Protein AF-A0A1G7VC72-F1 (afdb_monomer)

Organism: NCBI:txid120956

Solvent-accessible surface area (backbone atoms only — not comparable to full-atom values): 13014 Å² total; per-residue (Å²): 134,93,66,52,42,32,63,43,51,43,62,76,98,52,76,44,77,52,75,48,76,50,74,92,65,65,64,66,63,53,49,56,53,49,50,54,53,48,51,53,36,43,79,67,69,74,46,96,77,87,85,90,74,88,84,82,76,66,37,90,69,57,35,75,93,38,38,72,58,50,52,52,43,41,23,37,47,40,53,31,41,53,55,53,54,70,41,64,86,74,46,57,71,69,54,52,51,36,52,51,38,51,50,49,46,64,37,42,51,84,50,47,87,78,43,64,64,60,77,64,33,64,59,83,72,70,90,70,89,70,68,71,68,57,56,58,62,48,37,69,69,45,43,65,65,56,67,69,36,62,64,50,49,49,29,44,51,53,38,21,53,51,51,52,54,52,54,58,60,44,61,80,77,47,55,71,70,57,53,44,54,38,52,41,48,52,52,49,55,52,40,26,57,70,67,54,40,73,65,59,44,52,52,54,35,44,54,39,41,53,50,56,55,50,52,57,48,53,62,56,56,75,75,107

Structure (mmCIF, N/CA/C/O backbone):
data_AF-A0A1G7VC72-F1
#
_entry.id   AF-A0A1G7VC72-F1
#
loop_
_atom_site.group_PDB
_atom_site.id
_atom_site.type_symbol
_atom_site.label_atom_id
_atom_site.label_alt_id
_atom_site.label_comp_id
_atom_site.label_asym_id
_atom_site.label_entity_id
_atom_site.label_seq_id
_atom_site.pdbx_PDB_ins_code
_atom_site.Cartn_x
_atom_site.Cartn_y
_atom_site.Cartn_z
_atom_site.occupancy
_atom_site.B_iso_or_equiv
_atom_site.auth_seq_id
_atom_site.auth_comp_id
_atom_site.auth_asym_id
_atom_site.auth_atom_id
_atom_site.pdbx_PDB_model_num
ATOM 1 N N . MET A 1 1 ? -3.947 -19.562 11.851 1.00 34.19 1 MET A N 1
ATOM 2 C CA . MET A 1 1 ? -5.227 -19.072 11.288 1.00 34.19 1 MET A CA 1
ATOM 3 C C . MET A 1 1 ? -4.907 -18.315 10.002 1.00 34.19 1 MET A C 1
ATOM 5 O O . MET A 1 1 ? -4.231 -17.305 10.090 1.00 34.19 1 MET A O 1
ATOM 9 N N . ASN A 1 2 ? -5.321 -18.798 8.824 1.00 50.69 2 ASN A N 1
ATOM 10 C CA . ASN A 1 2 ? -5.061 -18.116 7.540 1.00 50.69 2 ASN A CA 1
ATOM 11 C C . ASN A 1 2 ? -6.222 -17.176 7.188 1.00 50.69 2 ASN A C 1
ATOM 13 O O . ASN A 1 2 ? -6.966 -17.435 6.239 1.00 50.69 2 ASN A O 1
ATOM 17 N N . SER A 1 3 ? -6.424 -16.138 7.997 1.00 65.62 3 SER A N 1
ATOM 18 C CA . SER A 1 3 ? -7.392 -15.084 7.689 1.00 65.62 3 SER A CA 1
ATOM 19 C C . SER A 1 3 ? -6.726 -14.069 6.759 1.00 65.62 3 SER A C 1
ATOM 21 O O . SER A 1 3 ? -5.738 -13.443 7.136 1.00 65.62 3 SER A O 1
ATOM 23 N N . GLU A 1 4 ? -7.241 -13.925 5.537 1.00 88.69 4 GLU A N 1
ATOM 24 C CA . GLU A 1 4 ? -6.783 -12.891 4.601 1.00 88.69 4 GLU A CA 1
ATOM 25 C C . GLU A 1 4 ? -7.541 -11.598 4.919 1.00 88.69 4 GLU A C 1
ATOM 27 O O . GLU A 1 4 ? -8.767 -11.593 5.036 1.00 88.69 4 GLU A O 1
ATOM 32 N N . TRP A 1 5 ? -6.818 -10.498 5.076 1.00 94.62 5 TRP A N 1
ATOM 33 C CA . TRP A 1 5 ? -7.405 -9.188 5.329 1.00 94.62 5 TRP A CA 1
ATOM 34 C C . TRP A 1 5 ? -6.618 -8.097 4.630 1.00 94.62 5 TRP A C 1
ATOM 36 O O . TRP A 1 5 ? -5.419 -8.238 4.417 1.00 94.62 5 TRP A O 1
ATOM 46 N N . PHE A 1 6 ? -7.259 -6.988 4.310 1.00 97.38 6 PHE A N 1
ATOM 47 C CA . PHE A 1 6 ? -6.540 -5.798 3.886 1.00 97.38 6 PHE A CA 1
ATOM 48 C C . PHE A 1 6 ? -7.353 -4.554 4.194 1.00 97.38 6 PHE A C 1
ATOM 50 O O . PHE A 1 6 ? -8.565 -4.631 4.406 1.00 97.38 6 PHE A O 1
ATOM 57 N N . TYR A 1 7 ? -6.686 -3.406 4.208 1.00 97.50 7 TYR A N 1
ATOM 58 C CA . TYR A 1 7 ? -7.344 -2.128 4.433 1.00 97.50 7 TYR A CA 1
ATOM 59 C C . TYR A 1 7 ? -7.077 -1.137 3.308 1.00 97.50 7 TYR A C 1
ATOM 61 O O . TYR A 1 7 ? -6.149 -1.295 2.508 1.00 97.50 7 TYR A O 1
ATOM 69 N N . ILE A 1 8 ? -7.943 -0.132 3.255 1.00 95.94 8 ILE A N 1
ATOM 70 C CA . ILE A 1 8 ? -7.846 1.050 2.404 1.00 95.94 8 ILE A CA 1
ATOM 71 C C . ILE A 1 8 ? -8.217 2.249 3.272 1.00 95.94 8 ILE A C 1
ATOM 73 O O . ILE A 1 8 ? -9.149 2.164 4.079 1.00 95.94 8 ILE A O 1
ATOM 77 N N . ARG A 1 9 ? -7.497 3.355 3.104 1.00 95.38 9 ARG A N 1
ATOM 78 C CA . ARG A 1 9 ? -7.802 4.634 3.744 1.00 95.38 9 ARG A CA 1
ATOM 79 C C . ARG A 1 9 ? -8.620 5.505 2.786 1.00 95.38 9 ARG A C 1
ATOM 81 O O . ARG A 1 9 ? -8.365 5.512 1.582 1.00 95.38 9 ARG A O 1
ATOM 88 N N . TYR A 1 10 ? -9.588 6.242 3.315 1.00 92.69 10 TYR A N 1
ATOM 89 C CA . TYR A 1 10 ? -10.385 7.222 2.577 1.00 92.69 10 TYR A CA 1
ATOM 90 C C . TYR A 1 10 ? -10.452 8.528 3.366 1.00 92.69 10 TYR A C 1
ATOM 92 O O . TYR A 1 10 ? -10.490 8.487 4.592 1.00 92.69 10 TYR A O 1
ATOM 100 N N . TYR A 1 11 ? -10.514 9.664 2.666 1.00 86.50 11 TYR A N 1
ATOM 101 C CA . TYR A 1 11 ? -10.728 10.989 3.269 1.00 86.50 11 TYR A CA 1
ATOM 102 C C . TYR A 1 11 ? -12.148 11.533 3.070 1.00 86.50 11 TYR A C 1
ATOM 104 O O . TYR A 1 11 ? -12.634 12.277 3.914 1.00 86.50 11 TYR A O 1
ATOM 112 N N . ASP A 1 12 ? -12.817 11.151 1.983 1.00 83.12 12 ASP A N 1
ATOM 113 C CA . ASP A 1 12 ? -14.138 11.656 1.596 1.00 83.12 12 ASP A CA 1
ATOM 114 C C . ASP A 1 12 ? -15.208 10.556 1.755 1.00 83.12 12 ASP A C 1
ATOM 116 O O . ASP A 1 12 ? -14.923 9.390 1.443 1.00 83.12 12 ASP A O 1
ATOM 120 N N . PRO A 1 13 ? -16.424 10.861 2.258 1.00 83.56 13 PRO A N 1
ATOM 121 C CA . PRO A 1 13 ? -16.910 12.154 2.779 1.00 83.56 13 PRO A CA 1
ATOM 122 C C . PRO A 1 13 ? -16.377 12.530 4.173 1.00 83.56 13 PRO A C 1
ATOM 124 O O . PRO A 1 13 ? -16.482 13.677 4.597 1.00 83.56 13 PRO A O 1
ATOM 127 N N . LYS A 1 14 ? -15.819 11.561 4.900 1.00 90.25 14 LYS A N 1
ATOM 128 C CA . LYS A 1 14 ? -15.079 11.749 6.153 1.00 90.25 14 LYS A CA 1
ATOM 129 C C . LYS A 1 14 ? -13.897 10.779 6.182 1.00 90.25 14 LYS A C 1
ATOM 131 O O . LYS A 1 14 ? -14.002 9.718 5.551 1.00 90.25 14 LYS A O 1
ATOM 136 N N . PRO A 1 15 ? -12.816 11.079 6.925 1.00 92.94 15 PRO A N 1
ATOM 137 C CA . PRO A 1 15 ? -11.716 10.144 7.114 1.00 92.94 15 PRO A CA 1
ATOM 138 C C . PRO A 1 15 ? -12.215 8.806 7.667 1.00 92.94 15 PRO A C 1
ATOM 140 O O . PRO A 1 15 ? -12.853 8.769 8.715 1.00 92.94 15 PRO A O 1
ATOM 143 N N . HIS A 1 16 ? -11.961 7.706 6.959 1.00 93.94 16 HIS A N 1
ATOM 144 C CA . HIS A 1 16 ? -12.357 6.372 7.408 1.00 93.94 16 HIS A CA 1
ATOM 145 C C . HIS A 1 16 ? -11.443 5.273 6.866 1.00 93.94 16 HIS A C 1
ATOM 147 O O . HIS A 1 16 ? -10.782 5.411 5.833 1.00 93.94 16 HIS A O 1
ATOM 153 N N . LEU A 1 17 ? -11.445 4.137 7.564 1.00 94.94 17 LEU A N 1
ATOM 154 C CA . LEU A 1 17 ? -10.807 2.902 7.123 1.00 94.94 17 LEU A CA 1
ATOM 155 C C . LEU A 1 17 ? -11.861 1.947 6.570 1.00 94.94 17 LEU A C 1
ATOM 157 O O . LEU A 1 17 ? -12.888 1.702 7.200 1.00 94.94 17 LEU A O 1
ATOM 161 N N . ARG A 1 18 ? -11.586 1.349 5.409 1.00 95.50 18 ARG A N 1
ATOM 162 C CA . ARG A 1 18 ? -12.320 0.170 4.933 1.00 95.50 18 ARG A CA 1
ATOM 163 C C . ARG A 1 18 ? -11.457 -1.054 5.143 1.00 95.50 18 ARG A C 1
ATOM 165 O O . ARG A 1 18 ? -10.480 -1.244 4.423 1.00 95.50 18 ARG A O 1
ATOM 172 N N . ILE A 1 19 ? -11.834 -1.879 6.111 1.00 95.19 19 ILE A N 1
ATOM 173 C CA . ILE A 1 19 ? -11.166 -3.143 6.412 1.00 95.19 19 ILE A CA 1
ATOM 174 C C . ILE A 1 19 ? -11.980 -4.265 5.775 1.00 95.19 19 ILE A C 1
ATOM 176 O O . ILE A 1 19 ? -13.183 -4.383 5.996 1.00 95.19 19 ILE A O 1
ATOM 180 N N . ARG A 1 20 ? -11.325 -5.083 4.956 1.00 94.75 20 ARG A N 1
ATOM 181 C CA . ARG A 1 20 ? -11.930 -6.237 4.289 1.00 94.75 20 ARG A CA 1
ATOM 182 C C . ARG A 1 20 ? -11.365 -7.493 4.922 1.00 94.75 20 ARG A C 1
ATOM 184 O O . ARG A 1 20 ? -10.151 -7.675 4.937 1.00 94.75 20 ARG A O 1
ATOM 191 N N . LEU A 1 21 ? -12.249 -8.336 5.443 1.00 91.31 21 LEU A N 1
ATOM 192 C CA . LEU A 1 21 ? -11.904 -9.574 6.132 1.00 91.31 21 LEU A CA 1
ATOM 193 C C . LEU A 1 21 ? -12.448 -10.757 5.338 1.00 91.31 21 LEU A C 1
ATOM 195 O O . LEU A 1 21 ? -13.648 -10.840 5.082 1.00 91.31 21 LEU A O 1
ATOM 199 N N . LYS A 1 22 ? -11.577 -11.697 4.986 1.00 89.31 22 LYS A N 1
ATOM 200 C CA . LYS A 1 22 ? -11.967 -12.987 4.426 1.00 89.31 22 LYS A CA 1
ATOM 201 C C . LYS A 1 22 ? -11.912 -14.026 5.532 1.00 89.31 22 LYS A C 1
ATOM 203 O O . LYS A 1 22 ? -10.839 -14.475 5.939 1.00 89.31 22 LYS A O 1
ATOM 208 N N . CYS A 1 23 ? -13.084 -14.394 6.030 1.00 81.38 23 CYS A N 1
ATOM 209 C CA . CYS A 1 23 ? -13.216 -15.323 7.139 1.00 81.38 23 CYS A CA 1
ATOM 210 C C . CYS A 1 23 ? -13.725 -16.688 6.663 1.00 81.38 23 CYS A C 1
ATOM 212 O O . CYS A 1 23 ? -14.601 -16.765 5.807 1.00 81.38 23 CYS A O 1
ATOM 214 N N . LYS A 1 24 ? -13.171 -17.763 7.238 1.00 78.12 24 LYS A N 1
ATOM 215 C CA . LYS A 1 24 ? -13.668 -19.143 7.073 1.00 78.12 24 LYS A CA 1
ATOM 216 C C . LYS A 1 24 ? -14.517 -19.620 8.261 1.00 78.12 24 LYS A C 1
ATOM 218 O O . LYS A 1 24 ? -15.038 -20.727 8.220 1.00 78.12 24 LYS A O 1
ATOM 223 N N . GLN A 1 25 ? -14.577 -18.836 9.339 1.00 71.75 25 GLN A N 1
ATOM 224 C CA . GLN A 1 25 ? -15.306 -19.168 10.567 1.00 71.75 25 GLN A CA 1
ATOM 225 C C . GLN A 1 25 ? -16.784 -18.782 10.440 1.00 71.75 25 GLN A C 1
ATOM 227 O O . GLN A 1 25 ? -17.167 -18.063 9.517 1.00 71.75 25 GLN A O 1
ATOM 232 N N . ASN A 1 26 ? -17.598 -19.236 11.397 1.00 80.19 26 ASN A N 1
ATOM 233 C CA . ASN A 1 26 ? -18.989 -18.814 11.520 1.00 80.19 26 ASN A CA 1
ATOM 234 C C . ASN A 1 26 ? -19.066 -17.275 11.608 1.00 80.19 26 ASN A C 1
ATOM 236 O O . ASN A 1 26 ? -18.419 -16.662 12.462 1.00 80.19 26 ASN A O 1
ATOM 240 N N . GLY A 1 27 ? -19.855 -16.668 10.716 1.00 81.94 27 GLY A N 1
ATOM 241 C CA . GLY A 1 27 ? -20.033 -15.220 10.633 1.00 81.94 27 GLY A CA 1
ATOM 242 C C . GLY A 1 27 ? -20.529 -14.600 11.938 1.00 81.94 27 GLY A C 1
ATOM 243 O O . GLY A 1 27 ? -20.126 -13.490 12.262 1.00 81.94 27 GLY A O 1
ATOM 244 N N . GLU A 1 28 ? -21.310 -15.328 12.736 1.00 86.38 28 GLU A N 1
ATOM 245 C CA . GLU A 1 28 ? -21.825 -14.844 14.021 1.00 86.38 28 GLU A CA 1
ATOM 246 C C . GLU A 1 28 ? -20.707 -14.565 15.038 1.00 86.38 28 GLU A C 1
ATOM 248 O O . GLU A 1 28 ? -20.661 -13.499 15.649 1.00 86.38 28 GLU A O 1
ATOM 253 N N . VAL A 1 29 ? -19.746 -15.486 15.174 1.00 86.88 29 VAL A N 1
ATOM 254 C CA . VAL A 1 29 ? -18.601 -15.320 16.088 1.00 86.88 29 VAL A CA 1
ATOM 255 C C . VAL A 1 29 ? -17.742 -14.131 15.663 1.00 86.88 29 VAL A C 1
ATOM 257 O O . VAL A 1 29 ? -17.303 -13.343 16.503 1.00 86.88 29 VAL A O 1
ATOM 260 N N . LEU A 1 30 ? -17.524 -13.979 14.354 1.00 85.94 30 LEU A N 1
ATOM 261 C CA . LEU A 1 30 ? -16.796 -12.840 13.804 1.00 85.94 30 LEU A CA 1
ATOM 262 C C . LEU A 1 30 ? -17.513 -11.523 14.120 1.00 85.94 30 LEU A C 1
ATOM 264 O O . LEU A 1 30 ? -16.876 -10.598 14.617 1.00 85.94 30 LEU A O 1
ATOM 268 N N . LEU A 1 31 ? -18.819 -11.447 13.855 1.00 88.75 31 LEU A N 1
ATOM 269 C CA . LEU A 1 31 ? -19.622 -10.252 14.105 1.00 88.75 31 LEU A CA 1
ATOM 270 C C . LEU A 1 31 ? -19.620 -9.878 15.586 1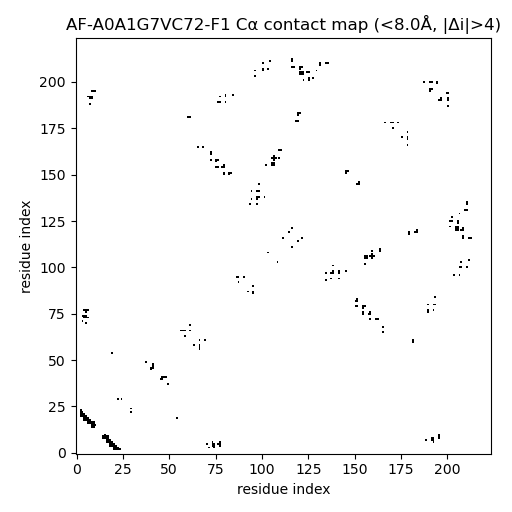.00 88.75 31 LEU A C 1
ATOM 272 O O . LEU A 1 31 ? -19.364 -8.725 15.912 1.00 88.75 31 LEU A O 1
ATOM 276 N N . ASN A 1 32 ? -19.789 -10.847 16.486 1.00 90.94 32 ASN A N 1
ATOM 277 C CA . ASN A 1 32 ? -19.736 -10.602 17.928 1.00 90.94 32 ASN A CA 1
ATOM 278 C C . ASN A 1 32 ? -18.384 -10.023 18.372 1.00 90.94 32 ASN A C 1
ATOM 280 O O . ASN A 1 32 ? -18.339 -9.100 19.184 1.00 90.94 32 ASN A O 1
ATOM 284 N N . ASN A 1 33 ? -17.273 -10.527 17.827 1.00 89.62 33 ASN A N 1
ATOM 285 C CA . ASN A 1 33 ? -15.948 -9.979 18.121 1.00 89.62 33 ASN A CA 1
ATOM 286 C C . ASN A 1 33 ? -15.758 -8.575 17.529 1.00 89.62 33 ASN A C 1
ATOM 288 O O . ASN A 1 33 ? -15.190 -7.710 18.192 1.00 89.62 33 ASN A O 1
ATOM 292 N N . LEU A 1 34 ? -16.258 -8.329 16.314 1.00 90.75 34 LEU A N 1
ATOM 293 C CA . LEU A 1 34 ? -16.215 -7.006 15.689 1.00 90.75 34 LEU A CA 1
ATOM 294 C C . LEU A 1 34 ? -17.033 -5.981 16.475 1.00 90.75 34 LEU A C 1
ATOM 296 O O . LEU A 1 34 ? -16.538 -4.881 16.690 1.00 90.75 34 LEU A O 1
ATOM 300 N N . PHE A 1 35 ? -18.221 -6.344 16.964 1.00 92.94 35 PHE A N 1
ATOM 301 C CA . PHE A 1 35 ? -19.043 -5.452 17.782 1.00 92.94 35 PHE A CA 1
ATOM 302 C C . PHE A 1 35 ? -18.378 -5.114 19.117 1.00 92.94 35 PHE A C 1
ATOM 304 O O . PHE A 1 35 ? -18.416 -3.963 19.530 1.00 92.94 35 PHE A O 1
ATOM 311 N N . LYS A 1 36 ? -17.680 -6.062 19.755 1.00 94.50 36 LYS A N 1
ATOM 312 C CA . LYS A 1 36 ? -16.890 -5.767 20.965 1.00 94.50 36 LYS A CA 1
ATOM 313 C C . LYS A 1 36 ? -15.761 -4.771 20.695 1.00 94.50 36 LYS A C 1
ATOM 315 O O . LYS A 1 36 ? -15.572 -3.838 21.470 1.00 94.50 36 LYS A O 1
ATOM 320 N N . ILE A 1 37 ? -15.024 -4.962 19.597 1.00 93.69 37 ILE A N 1
ATOM 321 C CA . ILE A 1 37 ? -13.965 -4.030 19.180 1.00 93.69 37 ILE A CA 1
ATOM 322 C C . ILE A 1 37 ? -14.572 -2.659 18.869 1.00 93.69 37 ILE A C 1
ATOM 324 O O . ILE A 1 37 ? -14.062 -1.651 19.339 1.00 93.69 37 ILE A O 1
ATOM 328 N N . GLN A 1 38 ? -15.678 -2.621 18.122 1.00 94.69 38 GLN A N 1
ATOM 329 C CA . GLN A 1 38 ? -16.397 -1.391 17.806 1.00 94.69 38 GLN A CA 1
ATOM 330 C C . GLN A 1 38 ? -16.798 -0.640 19.078 1.00 94.69 38 GLN A C 1
ATOM 332 O O . GLN A 1 38 ? -16.485 0.541 19.182 1.00 94.69 38 GLN A O 1
ATOM 337 N N . SER A 1 39 ? -17.486 -1.296 20.020 1.00 95.38 39 SER A N 1
ATOM 338 C CA . SER A 1 39 ? -17.932 -0.663 21.266 1.00 95.38 39 SER A CA 1
ATOM 339 C C . SER A 1 39 ? -16.757 -0.044 22.009 1.00 95.38 39 SER A C 1
ATOM 341 O O . SER A 1 39 ? -16.809 1.132 22.343 1.00 95.38 39 SER A O 1
ATOM 343 N N . SER A 1 40 ? -15.655 -0.787 22.145 1.00 96.62 40 SER A N 1
ATOM 344 C CA . SER A 1 40 ? -14.440 -0.272 22.773 1.00 96.62 40 SER A CA 1
ATOM 345 C C . SER A 1 40 ? -13.866 0.946 22.039 1.00 96.62 40 SER A C 1
ATOM 347 O O . SER A 1 40 ? -13.482 1.915 22.686 1.00 96.62 40 SER A O 1
ATOM 349 N N . LEU A 1 41 ? -13.820 0.947 20.703 1.00 96.56 41 LEU A N 1
ATOM 350 C CA . LEU A 1 41 ? -13.302 2.087 19.939 1.00 96.56 41 LEU A CA 1
ATOM 351 C C . LEU A 1 41 ? -14.199 3.330 20.047 1.00 96.56 41 LEU A C 1
ATOM 353 O O . LEU A 1 41 ? -13.672 4.437 20.100 1.00 96.56 41 LEU A O 1
ATOM 357 N N . ILE A 1 42 ? -15.523 3.158 20.090 1.00 95.56 42 ILE A N 1
ATOM 358 C CA . ILE A 1 42 ? -16.479 4.265 20.260 1.00 95.56 42 ILE A CA 1
ATOM 359 C C . ILE A 1 42 ? -16.403 4.826 21.684 1.00 95.56 42 ILE A C 1
ATOM 361 O O . ILE A 1 42 ? -16.331 6.037 21.857 1.00 95.56 42 ILE A O 1
ATOM 365 N N . GLU A 1 43 ? -16.371 3.962 22.702 1.00 96.88 43 GLU A N 1
ATOM 366 C CA . GLU A 1 43 ? -16.267 4.365 24.114 1.00 96.88 43 GLU A CA 1
ATOM 367 C C . GLU A 1 43 ? -14.979 5.144 24.410 1.00 96.88 43 GLU A C 1
ATOM 369 O O . GLU A 1 43 ? -14.975 6.016 25.272 1.00 96.88 43 GLU A O 1
ATOM 374 N N . ASN A 1 44 ? -13.897 4.852 23.681 1.00 97.25 44 ASN A N 1
ATOM 375 C CA . ASN A 1 44 ? -12.626 5.577 23.771 1.00 97.25 44 ASN A CA 1
ATOM 376 C C . ASN A 1 44 ? -12.515 6.743 22.768 1.00 97.25 44 ASN A C 1
ATOM 378 O O . ASN A 1 44 ? -11.412 7.238 22.547 1.00 97.25 44 ASN A O 1
ATOM 382 N N . GLU A 1 45 ? -13.617 7.144 22.123 1.00 95.69 45 GLU A N 1
ATOM 383 C CA . GLU A 1 45 ? -13.678 8.253 21.154 1.00 95.69 45 GLU A CA 1
ATOM 384 C C . GLU A 1 45 ? -12.671 8.121 19.989 1.00 95.69 45 GLU A C 1
ATOM 386 O O . GLU A 1 45 ? -12.238 9.101 19.386 1.00 95.69 45 GLU A O 1
ATOM 391 N N . MET A 1 46 ? -12.282 6.887 19.644 1.00 95.25 46 MET A N 1
ATOM 392 C CA . MET A 1 46 ? -11.342 6.614 18.551 1.00 95.25 46 MET A CA 1
ATOM 393 C C . MET A 1 46 ? -12.026 6.594 17.181 1.00 95.25 46 MET A C 1
ATOM 395 O O . MET A 1 46 ? -11.365 6.813 16.164 1.00 95.25 46 MET A O 1
ATOM 399 N N . ILE A 1 47 ? -13.327 6.283 17.138 1.00 95.38 47 ILE A N 1
ATOM 400 C CA . ILE A 1 47 ? -14.152 6.302 15.924 1.00 95.38 47 ILE A CA 1
ATOM 401 C C . ILE A 1 47 ? -15.540 6.875 16.226 1.00 95.38 47 ILE A C 1
ATOM 403 O O . ILE A 1 47 ? -16.113 6.591 17.274 1.00 95.38 47 ILE A O 1
ATOM 407 N N . ASP A 1 48 ? -16.107 7.599 15.260 1.00 93.12 48 ASP A N 1
ATOM 408 C CA . ASP A 1 48 ? -17.476 8.132 15.351 1.00 93.12 48 ASP A CA 1
ATOM 409 C C . ASP A 1 48 ? -18.544 7.125 14.890 1.00 93.12 48 ASP A C 1
ATOM 411 O O . ASP A 1 48 ? -19.709 7.212 15.273 1.00 93.12 48 ASP A O 1
ATOM 415 N N . ASP A 1 49 ? -18.182 6.221 13.974 1.00 92.06 49 ASP A N 1
ATOM 416 C CA . ASP A 1 49 ? -19.129 5.388 13.229 1.00 92.06 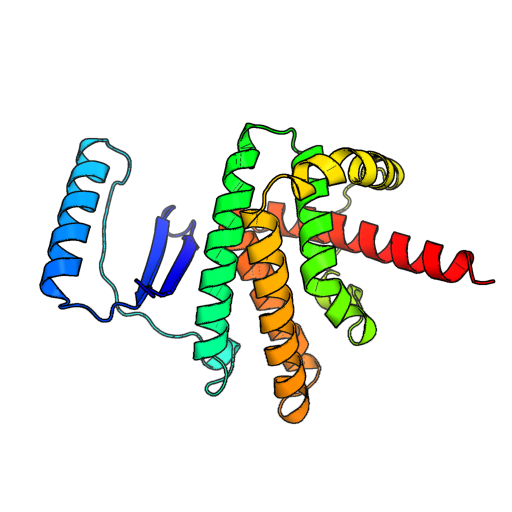49 ASP A CA 1
ATOM 417 C C . ASP A 1 49 ? -18.482 4.063 12.793 1.00 92.06 49 ASP A C 1
ATOM 419 O O . ASP A 1 49 ? -17.272 3.980 12.559 1.00 92.06 49 ASP A O 1
ATOM 423 N N . PHE A 1 50 ? -19.302 3.024 12.641 1.00 93.00 50 PHE A N 1
ATOM 424 C CA . PHE A 1 50 ? -18.900 1.700 12.175 1.00 93.00 50 PHE A CA 1
ATOM 425 C C . PHE A 1 50 ? -19.993 1.091 11.297 1.00 93.00 50 PHE A C 1
ATOM 427 O O . PHE A 1 50 ? -21.155 1.001 11.689 1.00 93.00 50 PHE A O 1
ATOM 434 N N . LYS A 1 51 ? -19.615 0.638 10.096 1.00 92.50 51 LYS A N 1
ATOM 435 C CA . LYS A 1 51 ? -20.557 0.130 9.090 1.00 92.50 51 LYS A CA 1
ATOM 436 C C . LYS A 1 51 ? -20.061 -1.149 8.439 1.00 92.50 51 LYS A C 1
ATOM 438 O O . LYS A 1 51 ? -18.902 -1.251 8.039 1.00 92.50 51 LYS A O 1
ATOM 443 N N . ILE A 1 52 ? -20.985 -2.087 8.247 1.00 91.88 52 ILE A N 1
ATOM 444 C CA . ILE A 1 52 ? -20.781 -3.288 7.438 1.00 91.88 52 ILE A CA 1
ATOM 445 C C . ILE A 1 52 ? -21.447 -3.052 6.087 1.00 91.88 52 ILE A C 1
ATOM 447 O O . ILE A 1 52 ? -22.653 -2.840 6.014 1.00 91.88 52 ILE A O 1
ATOM 451 N N . ASN A 1 53 ? -20.653 -3.097 5.020 1.00 91.50 53 ASN A N 1
ATOM 452 C CA . ASN A 1 53 ? -21.102 -2.802 3.663 1.00 91.50 53 ASN A CA 1
ATOM 453 C C . ASN A 1 53 ? -20.769 -3.944 2.704 1.00 91.50 53 ASN A C 1
ATOM 455 O O . ASN A 1 53 ? -19.844 -4.727 2.930 1.00 91.50 53 ASN A O 1
ATOM 459 N N . VAL A 1 54 ? -21.490 -3.982 1.583 1.00 92.38 54 VAL A N 1
ATOM 460 C CA . VAL A 1 54 ? -21.191 -4.889 0.472 1.00 92.38 54 VAL A CA 1
ATOM 461 C C . VAL A 1 54 ? -19.809 -4.570 -0.097 1.00 92.38 54 VAL A C 1
ATOM 463 O O . VAL A 1 54 ? -19.485 -3.415 -0.391 1.00 92.38 54 VAL A O 1
ATOM 466 N N . TYR A 1 55 ? -18.992 -5.607 -0.275 1.00 93.50 55 TYR A N 1
ATOM 467 C CA . TYR A 1 55 ? -17.707 -5.489 -0.946 1.00 93.50 55 TYR A CA 1
ATOM 468 C C . TYR A 1 55 ? -17.850 -5.758 -2.448 1.00 93.50 55 TYR A C 1
ATOM 470 O O . TYR A 1 55 ? -17.968 -6.903 -2.878 1.00 93.50 55 TYR A O 1
ATOM 478 N N . TYR A 1 56 ? -17.782 -4.692 -3.246 1.00 94.50 56 TYR A N 1
ATOM 479 C CA . TYR A 1 56 ? -17.643 -4.781 -4.698 1.00 94.50 56 TYR A CA 1
ATOM 480 C C . TYR A 1 56 ? -16.164 -4.917 -5.067 1.00 94.50 56 TYR A C 1
ATOM 482 O O . TYR A 1 56 ? -15.351 -4.037 -4.771 1.00 94.50 56 TYR A O 1
ATOM 490 N N . ARG A 1 57 ? -15.809 -6.050 -5.673 1.00 95.19 57 ARG A N 1
ATOM 491 C CA . ARG A 1 57 ? -14.436 -6.360 -6.086 1.00 95.19 57 ARG A CA 1
ATOM 492 C C . ARG A 1 57 ? -14.077 -5.554 -7.336 1.00 95.19 57 ARG A C 1
ATOM 494 O O . ARG A 1 57 ? -14.898 -5.432 -8.233 1.00 95.19 57 ARG A O 1
ATOM 501 N N . GLU A 1 58 ? -12.845 -5.054 -7.421 1.00 94.44 58 GLU A N 1
ATOM 502 C CA . GLU A 1 58 ? -12.371 -4.212 -8.539 1.00 94.44 58 GLU A CA 1
ATOM 503 C C . GLU A 1 58 ? -11.891 -5.061 -9.725 1.00 94.44 58 GLU A C 1
ATOM 505 O O . GLU A 1 58 ? -10.728 -5.025 -10.142 1.00 94.44 58 GLU A O 1
ATOM 510 N N . VAL A 1 59 ? -12.795 -5.890 -10.235 1.00 96.12 59 VAL A N 1
ATOM 511 C CA . VAL A 1 59 ? -12.509 -6.881 -11.272 1.00 96.12 59 VAL A CA 1
ATOM 512 C C . VAL A 1 59 ? -12.100 -6.218 -12.586 1.00 96.12 59 VAL A C 1
ATOM 514 O O . VAL A 1 59 ? -11.210 -6.705 -13.278 1.00 96.12 59 VAL A O 1
ATOM 517 N N . GLU A 1 60 ? -12.698 -5.076 -12.909 1.00 95.12 60 GLU A N 1
ATOM 518 C CA . GLU A 1 60 ? -12.408 -4.297 -14.113 1.00 95.12 60 GLU A CA 1
ATOM 519 C C . GLU A 1 60 ? -10.962 -3.784 -14.102 1.00 95.12 60 GLU A C 1
ATOM 521 O O . GLU A 1 60 ? -10.293 -3.723 -15.137 1.00 95.12 60 GLU A O 1
ATOM 526 N N . ARG A 1 61 ? -10.459 -3.451 -12.906 1.00 94.88 61 ARG A N 1
ATOM 527 C CA . ARG A 1 61 ? -9.111 -2.914 -12.709 1.00 94.88 61 ARG A CA 1
ATOM 528 C C . ARG A 1 61 ? -8.046 -4.004 -12.734 1.00 94.88 61 ARG A C 1
ATOM 530 O O . ARG A 1 61 ? -6.994 -3.792 -13.326 1.00 94.88 61 ARG A O 1
ATOM 537 N N . TYR A 1 62 ? -8.298 -5.132 -12.075 1.00 97.06 62 TYR A N 1
ATOM 538 C CA . TYR A 1 62 ? -7.281 -6.161 -11.828 1.00 97.06 62 TYR A CA 1
ATOM 539 C C . TYR A 1 62 ? -7.430 -7.423 -12.685 1.00 97.06 62 TYR A C 1
ATOM 541 O O . TYR A 1 62 ? -6.520 -8.248 -12.707 1.00 97.06 62 TYR A O 1
ATOM 549 N N . GLY A 1 63 ? -8.543 -7.565 -13.404 1.00 95.12 63 GLY A N 1
ATOM 550 C CA . GLY A 1 63 ? -8.874 -8.734 -14.209 1.00 95.12 63 GLY A CA 1
ATOM 551 C C . GLY A 1 63 ? -9.518 -9.846 -13.377 1.00 95.12 63 GLY A C 1
ATOM 552 O O . GLY A 1 63 ? -9.026 -10.216 -12.308 1.00 95.12 63 GLY A O 1
ATOM 553 N N . TYR A 1 64 ? -10.605 -10.423 -13.896 1.00 95.00 64 TYR A N 1
ATOM 554 C CA . TYR A 1 64 ? -11.379 -11.488 -13.235 1.00 95.00 64 TYR A CA 1
ATOM 555 C C . TYR A 1 64 ? -10.538 -12.695 -12.831 1.00 95.00 64 TYR A C 1
ATOM 557 O O . TYR A 1 64 ? -10.673 -13.203 -11.726 1.00 95.00 64 TYR A O 1
ATOM 565 N N . GLU A 1 65 ? -9.607 -13.112 -13.680 1.00 95.81 65 GLU A N 1
ATOM 566 C CA . GLU A 1 65 ? -8.750 -14.267 -13.401 1.00 95.81 65 GLU A CA 1
ATOM 567 C C . GLU A 1 65 ? -7.703 -14.001 -12.301 1.00 95.81 65 GLU A C 1
ATOM 569 O O . GLU A 1 65 ? -7.145 -14.938 -11.731 1.00 95.81 65 GLU A O 1
ATOM 574 N N . PHE A 1 66 ? -7.403 -12.730 -12.005 1.00 96.81 66 PHE A N 1
ATOM 575 C CA . PHE A 1 66 ? -6.291 -12.342 -11.131 1.00 96.81 66 PHE A CA 1
ATOM 576 C C . PHE A 1 66 ? -6.742 -11.697 -9.819 1.00 96.81 66 PHE A C 1
ATOM 578 O O . PHE A 1 66 ? -5.923 -11.581 -8.905 1.00 96.81 66 PHE A O 1
ATOM 585 N N . ILE A 1 67 ? -8.013 -11.307 -9.686 1.00 96.69 67 ILE A N 1
ATOM 586 C CA . ILE A 1 67 ? -8.512 -10.544 -8.532 1.00 96.69 67 ILE A CA 1
ATOM 587 C C . ILE A 1 67 ? -8.229 -11.230 -7.185 1.00 96.69 67 ILE A C 1
ATOM 589 O O . ILE A 1 67 ? -7.753 -10.575 -6.261 1.00 96.69 67 ILE A O 1
ATOM 593 N N . ASP A 1 68 ? -8.379 -12.556 -7.086 1.00 96.25 68 ASP A N 1
ATOM 594 C CA . ASP A 1 68 ? -8.051 -13.308 -5.862 1.00 96.25 68 ASP A CA 1
ATOM 595 C C . ASP A 1 68 ? -6.567 -13.185 -5.478 1.00 96.25 68 ASP A C 1
ATOM 597 O O . ASP A 1 68 ? -6.201 -13.173 -4.302 1.00 96.25 68 ASP A O 1
ATOM 601 N N . ARG A 1 69 ? -5.679 -13.104 -6.473 1.00 97.44 69 ARG A N 1
ATOM 602 C CA . ARG A 1 69 ? -4.234 -12.959 -6.256 1.00 97.44 69 ARG A CA 1
ATOM 603 C C . ARG A 1 69 ? -3.865 -11.529 -5.901 1.00 97.44 69 ARG A C 1
ATOM 605 O O . ARG A 1 69 ? -2.946 -11.342 -5.110 1.00 97.44 69 ARG A O 1
ATOM 612 N N . PHE A 1 70 ? -4.579 -10.544 -6.439 1.00 97.81 70 PHE A N 1
ATOM 613 C CA . PHE A 1 70 ? -4.429 -9.155 -6.021 1.00 97.81 70 PHE A CA 1
ATOM 614 C C . PHE A 1 70 ? -4.942 -8.924 -4.602 1.00 97.81 70 PHE A C 1
ATOM 616 O O . PHE A 1 70 ? -4.293 -8.213 -3.852 1.00 97.81 70 PHE A O 1
ATOM 623 N N . GLU A 1 71 ? -6.016 -9.579 -4.167 1.00 97.19 71 GLU A N 1
ATOM 624 C CA . GLU A 1 71 ? -6.445 -9.513 -2.763 1.00 97.19 71 GLU A CA 1
ATOM 625 C C . GLU A 1 71 ? -5.416 -10.133 -1.810 1.00 97.19 71 GLU A C 1
ATOM 627 O O . GLU A 1 71 ? -5.125 -9.558 -0.761 1.00 97.19 71 GLU A O 1
ATOM 632 N N . LYS A 1 72 ? -4.779 -11.245 -2.204 1.00 97.06 72 LYS A N 1
ATOM 633 C CA . LYS A 1 72 ? -3.614 -11.787 -1.480 1.00 97.06 72 LYS A CA 1
ATOM 634 C C . LYS A 1 72 ? -2.444 -10.808 -1.467 1.00 97.06 72 LYS A C 1
ATOM 636 O O . LYS A 1 72 ? -1.810 -10.623 -0.433 1.00 97.06 72 LYS A O 1
ATOM 641 N N . LEU A 1 73 ? -2.176 -10.156 -2.598 1.00 97.31 73 LEU A N 1
ATOM 642 C CA . LEU A 1 73 ? -1.161 -9.112 -2.691 1.00 97.31 73 LEU A CA 1
ATOM 643 C C . LEU A 1 73 ? -1.481 -7.954 -1.733 1.00 97.31 73 LEU A C 1
ATOM 645 O O . LEU A 1 73 ? -0.599 -7.527 -1.002 1.00 97.31 73 LEU A O 1
ATOM 649 N N . PHE A 1 74 ? -2.735 -7.499 -1.666 1.00 97.94 74 PHE A N 1
ATOM 650 C CA . PHE A 1 74 ? -3.177 -6.441 -0.753 1.00 97.94 74 PHE A CA 1
ATOM 651 C C . PHE A 1 74 ? -3.103 -6.840 0.712 1.00 97.94 74 PHE A C 1
ATOM 653 O O . PHE A 1 74 ? -2.874 -5.974 1.554 1.00 97.94 74 PHE A O 1
ATOM 660 N N . ASN A 1 75 ? -3.279 -8.122 1.029 1.00 97.62 75 ASN A N 1
ATOM 661 C CA . ASN A 1 75 ? -3.051 -8.623 2.377 1.00 97.62 75 ASN A CA 1
ATOM 662 C C . ASN A 1 75 ? -1.576 -8.520 2.768 1.00 97.62 75 ASN A C 1
ATOM 664 O O . ASN A 1 75 ? -1.266 -7.947 3.811 1.00 97.62 75 ASN A O 1
ATOM 668 N N . ILE A 1 76 ? -0.668 -8.998 1.916 1.00 96.88 76 ILE A N 1
ATOM 669 C CA . ILE A 1 76 ? 0.777 -8.876 2.154 1.00 96.88 76 ILE A CA 1
ATOM 670 C C . ILE A 1 76 ? 1.169 -7.396 2.261 1.00 96.88 76 ILE A C 1
ATOM 672 O O . ILE A 1 76 ? 1.867 -7.009 3.193 1.00 96.88 76 ILE A O 1
ATOM 676 N N . ASP A 1 77 ? 0.664 -6.564 1.351 1.00 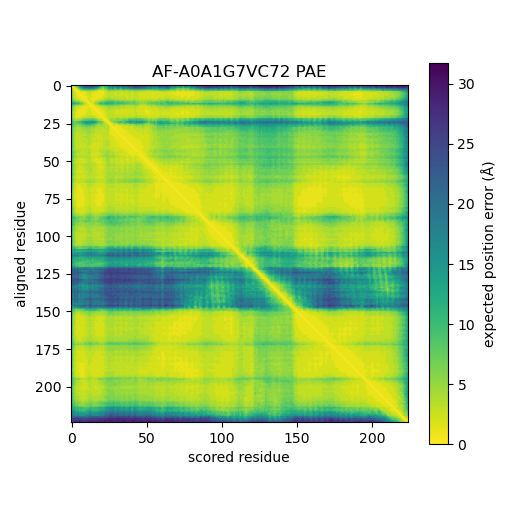97.06 77 ASP A N 1
ATOM 677 C CA . ASP A 1 77 ? 0.929 -5.127 1.310 1.00 97.06 77 ASP A CA 1
ATOM 678 C C . ASP A 1 77 ? 0.408 -4.399 2.556 1.00 97.06 77 ASP A C 1
ATOM 680 O O . ASP A 1 77 ? 1.086 -3.543 3.108 1.00 97.06 77 ASP A O 1
ATOM 684 N N . SER A 1 78 ? -0.770 -4.778 3.059 1.00 97.25 78 SER A N 1
ATOM 685 C CA . SER A 1 78 ? -1.323 -4.207 4.293 1.00 97.25 78 SER A CA 1
ATOM 686 C C . SER A 1 78 ? -0.442 -4.507 5.501 1.00 97.25 78 SER A C 1
ATOM 688 O O . SER A 1 78 ? -0.209 -3.611 6.309 1.00 97.25 78 SER A O 1
ATOM 690 N N . ASN A 1 79 ? 0.079 -5.733 5.609 1.00 95.62 79 ASN A N 1
ATOM 691 C CA . ASN A 1 79 ? 1.011 -6.090 6.678 1.00 95.62 79 ASN A CA 1
ATOM 692 C C . ASN A 1 79 ? 2.356 -5.367 6.517 1.00 95.62 79 ASN A C 1
ATOM 694 O O . ASN A 1 79 ? 2.871 -4.832 7.494 1.00 95.62 79 ASN A O 1
ATOM 698 N N . LEU A 1 80 ? 2.870 -5.259 5.286 1.00 94.19 80 LEU A N 1
ATOM 699 C CA . LEU A 1 80 ? 4.072 -4.478 4.992 1.00 94.19 80 LEU A CA 1
ATOM 700 C C . LEU A 1 80 ? 3.913 -3.017 5.432 1.00 94.19 80 LEU A C 1
ATOM 702 O O . 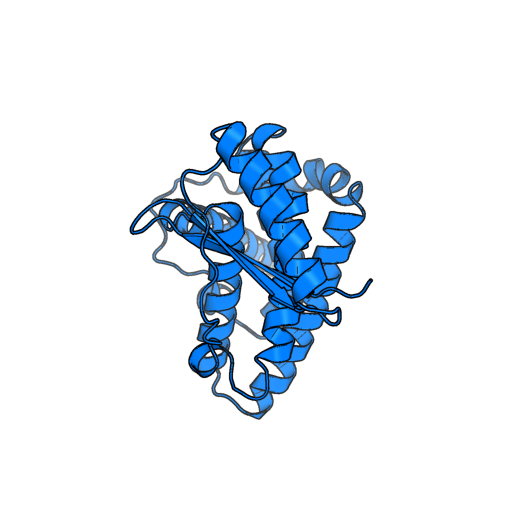LEU A 1 80 ? 4.748 -2.500 6.169 1.00 94.19 80 LEU A O 1
ATOM 706 N N . CYS A 1 81 ? 2.828 -2.358 5.016 1.00 94.38 81 CYS A N 1
ATOM 707 C CA . CYS A 1 81 ? 2.539 -0.978 5.395 1.00 94.38 81 CYS A CA 1
ATOM 708 C C . CYS A 1 81 ? 2.387 -0.827 6.909 1.00 94.38 81 CYS A C 1
ATOM 710 O O . CYS A 1 81 ? 2.893 0.140 7.460 1.00 94.38 81 CYS A O 1
ATOM 712 N N . MET A 1 82 ? 1.747 -1.776 7.599 1.00 92.50 82 MET A N 1
ATOM 713 C CA . MET A 1 82 ? 1.674 -1.758 9.065 1.00 92.50 82 MET A CA 1
ATOM 714 C C . MET A 1 82 ? 3.063 -1.817 9.709 1.00 92.50 82 MET A C 1
ATOM 716 O O . MET A 1 82 ? 3.311 -1.062 10.645 1.00 92.50 82 MET A O 1
ATOM 720 N N . SER A 1 83 ? 3.979 -2.653 9.205 1.00 90.44 83 SER A N 1
ATOM 721 C CA . SER A 1 83 ? 5.367 -2.681 9.688 1.00 90.44 83 SER A CA 1
ATOM 722 C C . SER A 1 83 ? 6.094 -1.363 9.419 1.00 90.44 83 SER A C 1
ATOM 724 O O . SER A 1 83 ? 6.771 -0.865 10.309 1.00 90.44 83 SER A O 1
ATOM 726 N N . ILE A 1 84 ? 5.900 -0.745 8.248 1.00 89.19 84 ILE A N 1
ATOM 727 C CA . ILE A 1 84 ? 6.482 0.572 7.929 1.00 89.19 84 ILE A CA 1
ATOM 728 C C . ILE A 1 84 ? 5.949 1.658 8.874 1.00 89.19 84 ILE A C 1
ATOM 730 O O . ILE A 1 84 ? 6.726 2.453 9.397 1.00 89.19 84 ILE A O 1
ATOM 734 N N . LEU A 1 85 ? 4.636 1.687 9.120 1.00 89.00 85 LEU A N 1
ATOM 735 C CA . LEU A 1 85 ? 3.982 2.717 9.935 1.00 89.00 85 LEU A CA 1
ATOM 736 C C . LEU A 1 85 ? 4.437 2.705 11.401 1.00 89.00 85 LEU A C 1
ATOM 738 O O . LEU A 1 85 ? 4.387 3.746 12.050 1.00 89.00 85 LEU A O 1
ATOM 742 N N . LYS A 1 86 ? 4.960 1.579 11.915 1.00 85.31 86 LYS A N 1
ATOM 743 C CA . LYS A 1 86 ? 5.610 1.537 13.240 1.00 85.31 86 LYS A CA 1
ATOM 744 C C . LYS A 1 86 ? 6.765 2.537 13.349 1.00 85.31 86 LYS A C 1
ATOM 746 O O . LYS A 1 86 ? 7.043 3.018 14.441 1.00 85.31 86 LYS A O 1
ATOM 751 N N . TYR A 1 87 ? 7.414 2.855 12.230 1.00 79.44 87 TYR A N 1
ATOM 752 C CA . TYR A 1 87 ? 8.555 3.760 12.175 1.00 79.44 87 TYR A CA 1
ATOM 753 C C . TYR A 1 87 ? 8.181 5.205 11.845 1.00 79.44 87 TYR A C 1
ATOM 755 O O . TYR A 1 87 ? 9.015 6.076 12.057 1.00 79.44 87 TYR A O 1
ATOM 763 N N . GLU A 1 88 ? 6.962 5.490 11.367 1.00 80.25 88 GLU A N 1
ATOM 764 C CA . GLU A 1 88 ? 6.580 6.821 10.855 1.00 80.25 88 GLU A CA 1
ATOM 765 C C . GLU A 1 88 ? 6.839 7.948 11.868 1.00 80.25 88 GLU A C 1
ATOM 767 O O . GLU A 1 88 ? 7.297 9.018 11.487 1.00 80.25 88 GLU A O 1
ATOM 772 N N . ASN A 1 89 ? 6.623 7.679 13.160 1.00 77.81 89 ASN A N 1
ATOM 773 C CA . ASN A 1 89 ? 6.865 8.638 14.244 1.00 77.81 89 ASN A CA 1
ATOM 774 C C . ASN A 1 89 ? 8.202 8.427 14.979 1.00 77.81 89 ASN A C 1
ATOM 776 O O . ASN A 1 89 ? 8.508 9.167 15.911 1.00 77.81 89 ASN A O 1
ATOM 780 N N . LEU A 1 90 ? 8.974 7.400 14.611 1.00 80.44 90 LEU A N 1
ATOM 781 C CA . LEU A 1 90 ? 10.252 7.059 15.251 1.00 80.44 90 LEU A CA 1
ATOM 782 C C . LEU A 1 90 ? 11.459 7.584 14.478 1.00 80.44 90 LEU A C 1
ATOM 784 O O . LEU A 1 90 ? 12.550 7.680 15.037 1.00 80.44 90 LEU A O 1
ATOM 788 N N . VAL A 1 91 ? 11.281 7.882 13.193 1.00 81.31 91 VAL A N 1
ATOM 789 C CA . VAL A 1 91 ? 12.353 8.337 12.312 1.00 81.31 91 VAL A CA 1
ATOM 790 C C . VAL A 1 91 ? 11.986 9.661 11.664 1.00 81.31 91 VAL A C 1
ATOM 792 O O . VAL A 1 91 ? 10.812 9.990 11.504 1.00 81.31 91 VAL A O 1
ATOM 795 N N . ASP A 1 92 ? 12.996 10.429 11.266 1.00 81.69 92 ASP A N 1
ATOM 796 C CA . ASP A 1 92 ? 12.745 11.631 10.482 1.00 81.69 92 ASP A CA 1
ATOM 797 C C . ASP A 1 92 ? 12.210 11.295 9.076 1.00 81.69 92 ASP A C 1
ATOM 799 O O . ASP A 1 92 ? 12.363 10.189 8.545 1.00 81.69 92 ASP A O 1
ATOM 803 N N . GLU A 1 93 ? 11.590 12.286 8.438 1.00 80.00 93 GLU A N 1
ATOM 804 C CA . GLU A 1 93 ? 10.998 12.147 7.104 1.00 80.00 93 GLU A CA 1
ATOM 805 C C . GLU A 1 93 ? 12.003 11.623 6.065 1.00 80.00 93 GLU A C 1
ATOM 807 O O . GLU A 1 93 ? 11.665 10.841 5.174 1.00 80.00 93 GLU A O 1
ATOM 812 N N . LYS A 1 94 ? 13.272 12.019 6.181 1.00 78.69 94 LYS A N 1
ATOM 813 C CA . LYS A 1 94 ? 14.317 11.632 5.231 1.00 78.69 94 LYS A CA 1
ATOM 814 C C . LYS A 1 94 ? 14.664 10.151 5.346 1.00 78.69 94 LYS A C 1
ATOM 816 O O . LYS A 1 94 ? 14.896 9.485 4.329 1.00 78.69 94 LYS A O 1
ATOM 821 N N . THR A 1 95 ? 14.672 9.637 6.567 1.00 78.81 95 THR A N 1
ATOM 822 C CA . THR A 1 95 ? 14.864 8.226 6.876 1.00 78.81 95 THR A CA 1
ATOM 823 C C . THR A 1 95 ? 13.687 7.416 6.351 1.00 78.81 95 THR A C 1
ATOM 825 O O . THR A 1 95 ? 13.896 6.436 5.636 1.00 78.81 95 THR A O 1
ATOM 828 N N . LEU A 1 96 ? 12.453 7.884 6.571 1.00 81.19 96 LEU A N 1
ATOM 829 C CA . LEU A 1 96 ? 11.248 7.258 6.022 1.00 81.19 96 LEU A CA 1
ATOM 830 C C . LEU A 1 96 ? 11.272 7.195 4.483 1.00 81.19 96 LEU A C 1
ATOM 832 O O . LEU A 1 96 ? 11.005 6.142 3.901 1.00 81.19 96 LEU A O 1
ATOM 836 N N . ILE A 1 97 ? 11.660 8.285 3.808 1.00 81.00 97 ILE A N 1
ATOM 837 C CA . ILE A 1 97 ? 11.848 8.309 2.345 1.00 81.00 97 ILE A CA 1
ATOM 838 C C . ILE A 1 97 ? 12.872 7.263 1.904 1.00 81.00 97 ILE A C 1
ATOM 840 O O . ILE A 1 97 ? 12.639 6.546 0.931 1.00 81.00 97 ILE A O 1
ATOM 844 N N . SER A 1 98 ? 13.991 7.146 2.612 1.00 79.38 98 SER A N 1
ATOM 845 C CA . SER A 1 98 ? 15.050 6.192 2.274 1.00 79.38 98 SER A CA 1
ATOM 846 C C . SER A 1 98 ? 14.591 4.737 2.451 1.00 79.38 98 SER A C 1
ATOM 848 O O . SER A 1 98 ? 14.856 3.904 1.579 1.00 79.38 98 SER A O 1
ATOM 850 N N . ILE A 1 99 ? 13.825 4.448 3.511 1.00 81.38 99 ILE A N 1
ATOM 851 C CA . ILE A 1 99 ? 13.178 3.145 3.733 1.00 81.38 99 ILE A CA 1
ATOM 852 C C . ILE A 1 99 ? 12.250 2.803 2.569 1.00 81.38 99 ILE A C 1
ATOM 854 O O . ILE A 1 99 ? 12.380 1.740 1.955 1.00 81.38 99 ILE A O 1
ATOM 858 N N . LEU A 1 100 ? 11.357 3.724 2.207 1.00 86.06 100 LEU A N 1
ATOM 859 C CA . LEU A 1 100 ? 10.396 3.510 1.127 1.00 86.06 100 LEU A CA 1
ATOM 860 C C . LEU A 1 100 ? 11.077 3.338 -0.231 1.00 86.06 100 LEU A C 1
ATOM 862 O O . LEU A 1 100 ? 10.699 2.449 -0.993 1.00 86.06 100 LEU A O 1
ATOM 866 N N . ILE A 1 101 ? 12.131 4.104 -0.520 1.00 82.75 101 ILE A N 1
ATOM 867 C CA . ILE A 1 101 ? 12.948 3.908 -1.723 1.00 82.75 101 ILE A CA 1
ATOM 868 C C . ILE A 1 101 ? 13.512 2.486 -1.772 1.00 82.75 101 ILE A C 1
ATOM 870 O O . ILE A 1 101 ? 13.424 1.836 -2.816 1.00 82.75 101 ILE A O 1
ATOM 874 N N . LYS A 1 102 ? 14.067 1.979 -0.665 1.00 81.69 102 LYS A N 1
ATOM 875 C CA . LYS A 1 102 ? 14.671 0.642 -0.623 1.00 81.69 102 LYS A CA 1
ATOM 876 C C . LYS A 1 102 ? 13.634 -0.468 -0.786 1.00 81.69 102 LYS A C 1
ATOM 878 O O . LYS A 1 102 ? 13.873 -1.421 -1.530 1.00 81.69 102 LYS A O 1
ATOM 883 N N . ILE A 1 103 ? 12.485 -0.332 -0.128 1.00 86.62 103 ILE A N 1
ATOM 884 C CA . ILE A 1 103 ? 11.358 -1.262 -0.249 1.00 86.62 103 ILE A CA 1
ATOM 885 C C . ILE A 1 103 ? 10.860 -1.296 -1.695 1.00 86.62 103 ILE A C 1
ATOM 887 O O . ILE A 1 103 ? 10.786 -2.369 -2.294 1.00 86.62 103 ILE A O 1
ATOM 891 N N . HIS A 1 104 ? 10.614 -0.133 -2.304 1.00 86.06 104 HIS A N 1
ATOM 892 C CA . HIS A 1 104 ? 10.201 -0.051 -3.705 1.00 86.06 104 HIS A CA 1
ATOM 893 C C . HIS A 1 104 ? 11.262 -0.606 -4.655 1.00 86.06 104 HIS A C 1
ATOM 895 O O . HIS A 1 104 ? 10.926 -1.313 -5.605 1.00 86.06 104 HIS A O 1
ATOM 901 N N . ASP A 1 105 ? 12.543 -0.347 -4.405 1.00 81.12 105 ASP A N 1
ATOM 902 C CA . ASP A 1 105 ? 13.609 -0.954 -5.189 1.00 81.12 105 ASP A CA 1
ATOM 903 C C . ASP A 1 105 ? 13.559 -2.486 -5.095 1.00 81.12 105 ASP A C 1
ATOM 905 O O . ASP A 1 105 ? 13.568 -3.165 -6.116 1.00 81.12 105 ASP A O 1
ATOM 909 N N . LYS A 1 106 ? 13.394 -3.066 -3.904 1.00 84.12 106 LYS A N 1
ATOM 910 C CA . LYS A 1 106 ? 13.313 -4.527 -3.723 1.00 84.12 106 LYS A CA 1
ATOM 911 C C . LYS A 1 106 ? 12.040 -5.143 -4.332 1.00 84.12 106 LYS A C 1
ATOM 913 O O . LYS A 1 106 ? 12.097 -6.239 -4.894 1.00 84.12 106 LYS A O 1
ATOM 918 N N . ILE A 1 107 ? 10.904 -4.445 -4.278 1.00 85.06 107 ILE A N 1
ATOM 919 C CA . ILE A 1 107 ? 9.640 -4.906 -4.880 1.00 85.06 107 ILE A CA 1
ATOM 920 C C . ILE A 1 107 ? 9.710 -4.852 -6.407 1.00 85.06 107 ILE A C 1
ATOM 922 O O . ILE A 1 107 ? 9.364 -5.818 -7.087 1.00 85.06 107 ILE A O 1
ATOM 926 N N . PHE A 1 108 ? 10.165 -3.730 -6.962 1.00 78.94 108 PHE A N 1
ATOM 927 C CA . PHE A 1 108 ? 9.992 -3.436 -8.381 1.00 78.94 108 PHE A CA 1
ATOM 928 C C . PHE A 1 108 ? 11.265 -3.611 -9.222 1.00 78.94 108 PHE A C 1
ATOM 930 O O . PHE A 1 108 ? 11.150 -3.718 -10.441 1.00 78.94 108 PHE A O 1
ATOM 937 N N . SER A 1 109 ? 12.464 -3.729 -8.635 1.00 76.50 109 SER A N 1
ATOM 938 C CA . SER A 1 109 ? 13.714 -4.003 -9.385 1.00 76.50 109 SER A CA 1
ATOM 939 C C . SER A 1 109 ? 13.608 -5.225 -10.283 1.00 76.50 109 SER A C 1
ATOM 941 O O . SER A 1 109 ? 13.999 -5.177 -11.449 1.00 76.50 109 SER A O 1
ATOM 943 N N . SER A 1 110 ? 12.986 -6.290 -9.779 1.00 70.62 110 SER A N 1
ATOM 944 C CA . SER A 1 110 ? 12.753 -7.514 -10.544 1.00 70.62 110 SER A CA 1
ATOM 945 C C . SER A 1 110 ? 11.825 -7.309 -11.757 1.00 70.62 110 SER A C 1
ATOM 947 O O . SER A 1 110 ? 11.887 -8.081 -12.717 1.00 70.62 110 SER A O 1
ATOM 949 N N . LEU A 1 111 ? 11.001 -6.254 -11.743 1.00 71.62 111 LEU A N 1
ATOM 950 C CA . LEU A 1 111 ? 10.113 -5.842 -12.831 1.00 71.62 111 LEU A CA 1
ATOM 951 C C . LEU A 1 111 ? 10.778 -4.831 -13.783 1.00 71.62 111 LEU A C 1
ATOM 953 O O . LEU A 1 111 ? 10.487 -4.854 -14.982 1.00 71.62 111 LEU A O 1
ATOM 957 N N . PHE A 1 112 ? 11.688 -3.981 -13.287 1.00 65.88 112 PHE A N 1
ATOM 958 C CA . PHE A 1 112 ? 12.315 -2.884 -14.045 1.00 65.88 112 PHE A CA 1
ATOM 959 C C . PHE A 1 112 ? 13.241 -3.332 -15.178 1.00 65.88 112 PHE A C 1
ATOM 961 O O . PHE A 1 112 ? 13.414 -2.590 -16.141 1.00 65.88 112 PHE A O 1
ATOM 968 N N . ASN A 1 113 ? 13.765 -4.560 -15.156 1.00 64.44 113 ASN A N 1
ATOM 969 C CA . ASN A 1 113 ? 14.476 -5.101 -16.326 1.00 64.44 113 ASN A CA 1
ATOM 970 C C . ASN A 1 113 ? 13.563 -5.246 -17.556 1.00 64.44 113 ASN A C 1
ATOM 972 O O . ASN A 1 113 ? 14.045 -5.439 -18.667 1.00 64.44 113 ASN A O 1
ATOM 976 N N . ARG A 1 114 ? 12.238 -5.187 -17.368 1.00 64.38 114 ARG A N 1
ATOM 977 C CA . ARG A 1 114 ? 11.238 -5.417 -18.418 1.00 64.38 114 ARG A CA 1
ATOM 978 C C . ARG A 1 114 ? 10.240 -4.267 -18.580 1.00 64.38 114 ARG A C 1
ATOM 980 O O . ARG A 1 114 ? 9.310 -4.409 -19.374 1.00 64.38 114 ARG A O 1
ATOM 987 N N . ILE A 1 115 ? 10.359 -3.198 -17.789 1.00 70.50 115 ILE A N 1
ATOM 988 C CA . ILE A 1 115 ? 9.429 -2.059 -17.747 1.00 70.50 115 ILE A CA 1
ATOM 989 C C . ILE A 1 115 ? 10.237 -0.782 -17.512 1.00 70.50 115 ILE A C 1
ATOM 991 O O . ILE A 1 115 ? 11.057 -0.736 -16.596 1.00 70.50 115 ILE A O 1
ATOM 995 N N . ASP A 1 116 ? 10.000 0.255 -18.318 1.00 74.56 116 ASP A N 1
ATOM 996 C CA . ASP A 1 116 ? 10.646 1.546 -18.100 1.00 74.56 116 ASP A CA 1
ATOM 997 C C . ASP A 1 116 ? 10.130 2.171 -16.796 1.00 74.56 116 ASP A C 1
ATOM 999 O O . ASP A 1 116 ? 8.928 2.278 -16.570 1.00 74.56 116 ASP A O 1
ATOM 1003 N N . ILE A 1 117 ? 11.044 2.595 -15.924 1.00 72.50 117 ILE A N 1
ATOM 1004 C CA . ILE A 1 117 ? 10.712 3.235 -14.644 1.00 72.50 117 ILE A CA 1
ATOM 1005 C C . ILE A 1 117 ? 9.873 4.504 -14.875 1.00 72.50 117 ILE A C 1
ATOM 1007 O O . ILE A 1 117 ? 9.025 4.840 -14.048 1.00 72.50 117 ILE A O 1
ATOM 1011 N N . SER A 1 118 ? 10.083 5.203 -15.996 1.00 73.88 118 SER A N 1
ATOM 1012 C CA . SER A 1 118 ? 9.279 6.368 -16.366 1.00 73.88 118 SER A CA 1
ATOM 1013 C C . SER A 1 118 ? 7.823 6.012 -16.667 1.00 73.88 118 SER A C 1
ATOM 1015 O O . SER A 1 118 ? 6.944 6.749 -16.238 1.00 73.88 118 SER A O 1
ATOM 1017 N N . ASP A 1 119 ? 7.547 4.849 -17.259 1.00 73.69 119 ASP A N 1
ATOM 1018 C CA . ASP A 1 119 ? 6.174 4.379 -17.502 1.00 73.69 119 ASP A CA 1
ATOM 1019 C C . ASP A 1 119 ? 5.394 4.145 -16.187 1.00 73.69 119 ASP A C 1
ATOM 1021 O O . ASP A 1 119 ? 4.168 4.061 -16.196 1.00 73.69 119 ASP A O 1
ATOM 1025 N N . VAL A 1 120 ? 6.097 4.017 -15.053 1.00 74.50 120 VAL A N 1
ATOM 1026 C CA . VAL A 1 120 ? 5.519 3.643 -13.751 1.00 74.50 120 VAL A CA 1
ATOM 1027 C C . VAL A 1 120 ? 5.501 4.806 -12.753 1.00 74.50 120 VAL A C 1
ATOM 1029 O O . VAL A 1 120 ? 4.538 4.965 -12.002 1.00 74.50 120 VAL A O 1
ATOM 1032 N N . TYR A 1 121 ? 6.561 5.617 -12.725 1.00 75.19 121 TYR A N 1
ATOM 1033 C CA . TYR A 1 121 ? 6.761 6.657 -11.709 1.00 75.19 121 TYR A CA 1
ATOM 1034 C C . TYR A 1 121 ? 6.843 8.082 -12.264 1.00 75.19 121 TYR A C 1
ATOM 1036 O O . TYR A 1 121 ? 6.976 9.013 -11.473 1.00 75.19 121 TYR A O 1
ATOM 1044 N N . ASN A 1 122 ? 6.778 8.294 -13.584 1.00 66.62 122 ASN A N 1
ATOM 1045 C CA . ASN A 1 122 ? 6.809 9.643 -14.157 1.00 66.62 122 ASN A CA 1
ATOM 1046 C C . ASN A 1 122 ? 5.447 10.336 -14.006 1.00 66.62 122 ASN A C 1
ATOM 1048 O O . ASN A 1 122 ? 4.733 10.581 -14.973 1.00 66.62 122 ASN A O 1
ATOM 1052 N N . THR A 1 123 ? 5.076 10.637 -12.767 1.00 59.41 123 THR A N 1
ATOM 1053 C CA . THR A 1 123 ? 4.064 11.646 -12.471 1.00 59.41 123 THR A CA 1
ATOM 1054 C C . THR A 1 123 ? 4.717 12.994 -12.732 1.00 59.41 123 THR A C 1
ATOM 1056 O O . THR A 1 123 ? 5.814 13.198 -12.213 1.00 59.41 123 THR A O 1
ATOM 1059 N N . GLU A 1 124 ? 4.097 13.860 -13.541 1.00 59.16 124 GLU A N 1
ATOM 1060 C CA . GLU A 1 124 ? 4.524 15.243 -13.817 1.00 59.16 124 GLU A CA 1
ATOM 1061 C C . GLU A 1 124 ? 5.339 15.806 -12.649 1.00 59.16 124 GLU A C 1
ATOM 1063 O O . GLU A 1 124 ? 4.799 16.072 -11.575 1.00 59.16 124 GLU A O 1
ATOM 1068 N N . LEU A 1 125 ? 6.668 15.819 -12.816 1.00 58.03 125 LEU A N 1
ATOM 1069 C CA . LEU A 1 125 ? 7.591 15.938 -11.692 1.00 58.03 125 LEU A CA 1
ATOM 1070 C C . LEU A 1 125 ? 7.272 17.225 -10.944 1.00 58.03 125 LEU A C 1
ATOM 1072 O O . LEU A 1 125 ? 7.483 18.318 -11.477 1.00 58.03 125 LEU A O 1
ATOM 1076 N N . LEU A 1 126 ? 6.814 17.101 -9.697 1.00 55.97 126 LEU A N 1
ATOM 1077 C CA . LEU A 1 126 ? 6.730 18.248 -8.810 1.00 55.97 126 LEU A CA 1
ATOM 1078 C C . LEU A 1 126 ? 8.102 18.944 -8.841 1.00 55.97 126 LEU A C 1
ATOM 1080 O O . LEU A 1 126 ? 9.152 18.282 -8.858 1.00 55.97 126 LEU A O 1
ATOM 1084 N N . LYS A 1 127 ? 8.115 20.285 -8.861 1.00 58.00 127 LYS A N 1
ATOM 1085 C CA . LYS A 1 127 ? 9.336 21.120 -8.827 1.00 58.00 127 LYS A CA 1
ATOM 1086 C C . LYS A 1 127 ? 10.081 21.007 -7.480 1.00 58.00 127 LYS A C 1
ATOM 1088 O O . LYS A 1 127 ? 10.648 21.975 -6.987 1.00 58.00 127 LYS A O 1
ATOM 1093 N N . ILE A 1 128 ? 10.093 19.830 -6.864 1.00 61.16 128 ILE A N 1
ATOM 1094 C CA . ILE A 1 128 ? 10.800 19.528 -5.626 1.00 61.16 128 ILE A CA 1
ATOM 1095 C C . ILE A 1 128 ? 12.294 19.631 -5.921 1.00 61.16 128 ILE A C 1
ATOM 1097 O O . ILE A 1 128 ? 12.808 18.927 -6.797 1.00 61.16 128 ILE A O 1
ATOM 1101 N N . LYS A 1 129 ? 13.015 20.480 -5.189 1.00 56.84 129 LYS A N 1
ATOM 1102 C CA . LYS A 1 129 ? 14.482 20.486 -5.170 1.00 56.84 129 LYS A CA 1
ATOM 1103 C C . LYS A 1 129 ? 14.945 19.340 -4.264 1.00 56.84 129 LYS A C 1
ATOM 1105 O O . LYS A 1 129 ? 15.074 19.523 -3.065 1.00 56.84 129 LYS A O 1
ATOM 1110 N N . SER A 1 130 ? 15.166 18.141 -4.810 1.00 56.31 130 SER A N 1
ATOM 1111 C CA . SER A 1 130 ? 15.687 17.014 -4.016 1.00 56.31 130 SER A CA 1
ATOM 1112 C C . SER A 1 130 ? 17.201 16.906 -4.192 1.00 56.31 130 SER A C 1
ATOM 1114 O O . SER A 1 130 ? 17.674 16.738 -5.323 1.00 56.31 130 SER A O 1
ATOM 1116 N N . ASN A 1 131 ? 17.962 16.942 -3.100 1.00 57.59 131 ASN A N 1
ATOM 1117 C CA . ASN A 1 131 ? 19.413 16.783 -3.149 1.00 57.59 131 ASN A CA 1
ATOM 1118 C C . ASN A 1 131 ? 19.769 15.299 -3.372 1.00 57.59 131 ASN A C 1
ATOM 1120 O O . ASN A 1 131 ? 19.778 14.502 -2.439 1.00 57.59 131 ASN A O 1
ATOM 1124 N N . LYS A 1 132 ? 19.988 14.902 -4.634 1.00 59.81 132 LYS A N 1
ATOM 1125 C CA . LYS A 1 132 ? 20.115 13.489 -5.062 1.00 59.81 132 LYS A CA 1
ATOM 1126 C C . LYS A 1 132 ? 21.194 12.708 -4.300 1.00 59.81 132 LYS A C 1
ATOM 1128 O O . LYS A 1 132 ? 20.986 11.540 -4.001 1.00 59.81 132 LYS A O 1
ATOM 1133 N N . LYS A 1 133 ? 22.307 13.371 -3.970 1.00 59.31 133 LYS A N 1
ATOM 1134 C CA . LYS A 1 133 ? 23.459 12.778 -3.272 1.00 59.31 133 LYS A CA 1
ATOM 1135 C C . LYS A 1 133 ? 23.143 12.410 -1.817 1.00 59.31 133 LYS A C 1
ATOM 1137 O O . LYS A 1 133 ? 23.686 11.445 -1.300 1.00 59.31 133 LYS A O 1
ATOM 1142 N N . TYR A 1 134 ? 22.224 13.141 -1.182 1.00 62.47 134 TYR A N 1
ATOM 1143 C CA . TYR A 1 134 ? 21.844 12.899 0.208 1.00 62.47 134 TYR A CA 1
ATOM 1144 C C . TYR A 1 134 ? 21.155 11.538 0.379 1.00 62.47 134 TYR A C 1
ATOM 1146 O O . TYR A 1 134 ? 21.549 10.764 1.242 1.00 62.47 134 TYR A O 1
ATOM 1154 N N . TYR A 1 135 ? 20.172 11.206 -0.464 1.00 61.47 135 TYR A N 1
ATOM 1155 C CA . TYR A 1 135 ? 19.463 9.926 -0.342 1.00 61.47 135 TYR A CA 1
ATOM 1156 C C . TYR A 1 135 ? 20.386 8.728 -0.586 1.00 61.47 135 TYR A C 1
ATOM 1158 O O . TYR A 1 135 ? 20.224 7.707 0.060 1.00 61.47 135 TYR A O 1
ATOM 1166 N N . TYR A 1 136 ? 21.384 8.859 -1.463 1.00 61.59 136 TYR A N 1
ATOM 1167 C CA . TYR A 1 136 ? 22.357 7.795 -1.716 1.00 61.59 136 TYR A CA 1
ATOM 1168 C C . TYR A 1 136 ? 23.200 7.457 -0.486 1.00 61.59 136 TYR A C 1
ATOM 1170 O O . TYR A 1 136 ? 23.231 6.303 -0.071 1.00 61.59 136 TYR A O 1
ATOM 1178 N N . ASN A 1 137 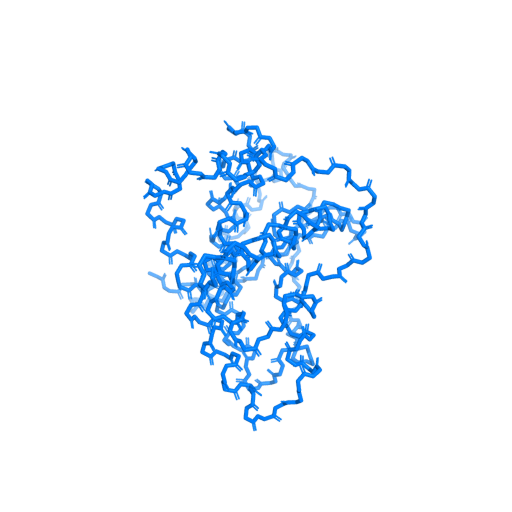? 23.808 8.474 0.130 1.00 60.16 137 ASN A N 1
ATOM 1179 C CA . ASN A 1 137 ? 24.684 8.276 1.285 1.00 60.16 137 ASN A CA 1
ATOM 1180 C C . ASN A 1 137 ? 23.914 7.759 2.512 1.00 60.16 137 ASN A C 1
ATOM 1182 O O . ASN A 1 137 ? 24.419 6.914 3.237 1.00 60.16 137 ASN A O 1
ATOM 1186 N N . ASN A 1 138 ? 22.674 8.217 2.719 1.00 58.66 138 ASN A N 1
ATOM 1187 C CA . ASN A 1 138 ? 21.871 7.771 3.861 1.00 58.66 138 ASN A CA 1
ATOM 1188 C C . ASN A 1 138 ? 21.233 6.392 3.638 1.00 58.66 138 ASN A C 1
ATOM 1190 O O . ASN A 1 138 ? 20.982 5.683 4.604 1.00 58.66 138 ASN A O 1
ATOM 1194 N N . ILE A 1 139 ? 20.980 5.967 2.392 1.00 62.31 139 ILE A N 1
ATOM 1195 C CA . ILE A 1 139 ? 20.444 4.620 2.137 1.00 62.31 139 ILE A CA 1
ATOM 1196 C C . ILE A 1 139 ? 21.434 3.546 2.601 1.00 62.31 139 ILE A C 1
ATOM 1198 O O . ILE A 1 139 ? 20.990 2.550 3.163 1.00 62.31 139 ILE A O 1
ATOM 1202 N N . GLU A 1 140 ? 22.744 3.734 2.419 1.00 59.84 140 GLU A N 1
ATOM 1203 C CA . GLU A 1 140 ? 23.752 2.769 2.888 1.00 59.84 140 GLU A CA 1
ATOM 1204 C C . GLU A 1 140 ? 23.815 2.664 4.419 1.00 59.84 140 GLU A C 1
ATOM 1206 O O . GLU A 1 140 ? 23.953 1.561 4.945 1.00 59.84 140 GLU A O 1
ATOM 1211 N N . GLU A 1 141 ? 23.601 3.771 5.132 1.00 58.12 141 GLU A N 1
ATOM 1212 C CA . GLU A 1 141 ? 23.560 3.811 6.602 1.00 58.12 141 GLU A CA 1
ATOM 1213 C C . GLU A 1 141 ? 22.225 3.327 7.197 1.00 58.12 141 GLU A C 1
ATOM 1215 O O . GLU A 1 141 ? 22.195 2.819 8.316 1.00 58.12 141 GLU A O 1
ATOM 1220 N N . ILE A 1 142 ? 21.117 3.436 6.455 1.00 60.75 142 ILE A N 1
ATOM 1221 C CA . ILE A 1 142 ? 19.775 2.989 6.880 1.00 60.75 142 ILE A CA 1
ATOM 1222 C C . ILE A 1 142 ? 19.550 1.498 6.579 1.00 60.75 142 ILE A C 1
ATOM 1224 O O . ILE A 1 142 ? 18.724 0.845 7.221 1.00 60.75 142 ILE A O 1
ATOM 1228 N N . ILE A 1 143 ? 20.298 0.927 5.629 1.00 57.94 143 ILE A N 1
ATOM 1229 C CA . ILE A 1 143 ? 20.240 -0.496 5.260 1.00 57.94 143 ILE A CA 1
ATOM 1230 C C . ILE A 1 143 ? 20.314 -1.433 6.483 1.00 57.94 143 ILE A C 1
ATOM 1232 O O . ILE A 1 143 ? 19.453 -2.308 6.570 1.00 57.94 143 ILE A O 1
ATOM 1236 N N . PRO A 1 144 ? 21.237 -1.258 7.448 1.00 56.72 144 PRO A N 1
ATOM 1237 C CA . PRO A 1 144 ? 21.278 -2.068 8.664 1.00 56.72 144 PRO A CA 1
ATOM 1238 C C . PRO A 1 144 ? 19.978 -2.030 9.480 1.00 56.72 144 PRO A C 1
ATOM 1240 O O . PRO A 1 144 ? 19.566 -3.060 9.999 1.00 56.72 144 PRO A O 1
ATOM 1243 N N . LEU A 1 145 ? 19.281 -0.890 9.542 1.00 54.59 145 LEU A N 1
ATOM 1244 C CA . LEU A 1 145 ? 18.035 -0.740 10.308 1.00 54.59 145 LEU A CA 1
ATOM 1245 C C . LEU A 1 145 ? 16.847 -1.453 9.641 1.00 54.59 145 LEU A C 1
ATOM 1247 O O . LEU A 1 145 ? 16.026 -2.049 10.328 1.00 54.59 145 LEU A O 1
ATOM 1251 N N . ILE A 1 146 ? 16.785 -1.450 8.304 1.00 56.72 146 ILE A N 1
ATOM 1252 C CA . ILE A 1 146 ? 15.793 -2.213 7.515 1.00 56.72 146 ILE A CA 1
ATOM 1253 C C . ILE A 1 146 ? 16.103 -3.715 7.548 1.00 56.72 146 ILE A C 1
ATOM 1255 O O . ILE A 1 146 ? 15.198 -4.545 7.491 1.00 56.72 146 ILE A O 1
ATOM 1259 N N . ILE A 1 147 ? 17.387 -4.082 7.596 1.00 55.12 147 ILE A N 1
ATOM 1260 C CA . ILE A 1 147 ? 17.837 -5.478 7.669 1.00 55.12 147 ILE A CA 1
ATOM 1261 C C . ILE A 1 147 ? 17.441 -6.129 9.004 1.00 55.12 147 ILE A C 1
ATOM 1263 O O . ILE A 1 147 ? 17.248 -7.338 9.028 1.00 55.12 147 ILE A O 1
ATOM 1267 N N . LEU A 1 148 ? 17.262 -5.350 10.075 1.00 56.91 148 LEU A N 1
ATOM 1268 C CA . LEU A 1 148 ? 16.939 -5.864 11.412 1.00 56.91 148 LEU A CA 1
ATOM 1269 C C . LEU A 1 148 ? 15.447 -6.149 11.652 1.00 56.91 148 LEU A C 1
ATOM 1271 O O . LEU A 1 148 ? 15.123 -6.800 12.641 1.00 56.91 148 LEU A O 1
ATOM 1275 N N . ASP A 1 149 ? 14.544 -5.689 10.779 1.00 75.88 149 ASP A N 1
ATOM 1276 C CA . ASP A 1 149 ? 13.125 -6.057 10.853 1.00 75.88 149 ASP A CA 1
ATOM 1277 C C . ASP A 1 149 ? 12.842 -7.236 9.904 1.00 75.88 149 ASP A C 1
ATOM 1279 O O . ASP A 1 149 ? 12.721 -7.089 8.677 1.00 75.88 149 ASP A O 1
ATOM 1283 N N . ASP A 1 150 ? 12.765 -8.431 10.494 1.00 82.25 150 ASP A N 1
ATOM 128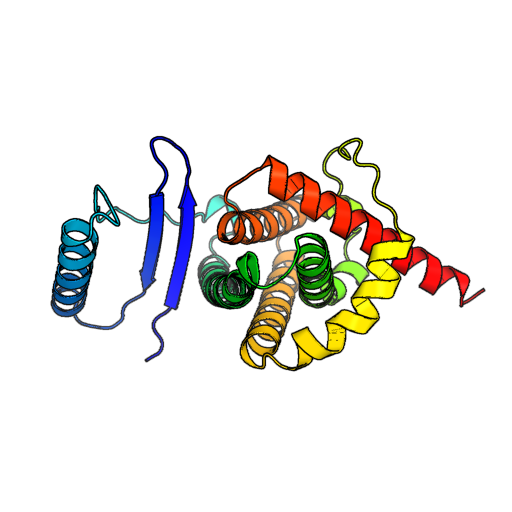4 C CA . ASP A 1 150 ? 12.466 -9.679 9.791 1.00 82.25 150 ASP A CA 1
ATOM 1285 C C . ASP A 1 150 ? 11.096 -9.635 9.097 1.00 82.25 150 ASP A C 1
ATOM 1287 O O . ASP A 1 150 ? 10.972 -10.096 7.957 1.00 82.25 150 ASP A O 1
ATOM 1291 N N . ASP A 1 151 ? 10.084 -9.023 9.724 1.00 84.44 151 ASP A N 1
ATOM 1292 C CA . ASP A 1 151 ? 8.739 -8.897 9.157 1.00 84.44 151 ASP A CA 1
ATOM 1293 C C . ASP A 1 151 ? 8.768 -8.006 7.913 1.00 84.44 151 ASP A C 1
ATOM 1295 O O . ASP A 1 151 ? 8.230 -8.364 6.859 1.00 84.44 151 ASP A O 1
ATOM 1299 N N . LEU A 1 152 ? 9.428 -6.848 8.000 1.00 86.56 152 LEU A N 1
ATOM 1300 C CA . LEU A 1 152 ? 9.552 -5.910 6.887 1.00 86.56 152 LEU A CA 1
ATOM 1301 C C . LEU A 1 152 ? 10.220 -6.580 5.680 1.00 86.56 152 LEU A C 1
ATOM 1303 O O . LEU A 1 152 ? 9.735 -6.468 4.546 1.00 86.56 152 LEU A O 1
ATOM 1307 N N . ASN A 1 153 ? 11.302 -7.328 5.909 1.00 86.25 153 ASN A N 1
ATOM 1308 C CA . ASN A 1 153 ? 11.990 -8.068 4.856 1.00 86.25 153 ASN A CA 1
ATOM 1309 C C . ASN A 1 153 ? 11.140 -9.195 4.269 1.00 86.25 153 ASN A C 1
ATOM 1311 O O . ASN A 1 153 ? 11.092 -9.337 3.038 1.00 86.25 153 ASN A O 1
ATOM 1315 N N . LEU A 1 154 ? 10.466 -9.966 5.123 1.00 90.44 154 LEU A N 1
ATOM 1316 C CA . LEU A 1 154 ? 9.612 -11.081 4.732 1.00 90.44 154 LEU A CA 1
ATOM 1317 C C . LEU A 1 154 ? 8.436 -10.611 3.872 1.00 90.44 154 LEU A C 1
ATOM 1319 O O . LEU A 1 154 ? 8.211 -11.156 2.784 1.00 90.44 154 LEU A O 1
ATOM 1323 N N . TYR A 1 155 ? 7.710 -9.580 4.313 1.00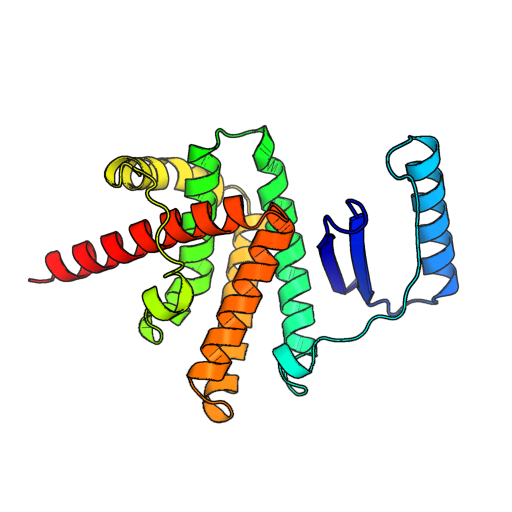 93.25 155 TYR A N 1
ATOM 1324 C CA . TYR A 1 155 ? 6.582 -9.037 3.558 1.00 93.25 155 TYR A CA 1
ATOM 1325 C C . TYR A 1 155 ? 7.042 -8.379 2.259 1.00 93.25 155 TYR A C 1
ATOM 1327 O O . TYR A 1 155 ? 6.433 -8.618 1.217 1.00 93.25 155 TYR A O 1
ATOM 1335 N N . THR A 1 156 ? 8.158 -7.640 2.271 1.00 91.88 156 THR A N 1
ATOM 1336 C CA . THR A 1 156 ? 8.722 -7.036 1.052 1.00 91.88 156 THR A CA 1
ATOM 1337 C C . THR A 1 156 ? 9.060 -8.101 0.004 1.00 91.88 156 THR A C 1
ATOM 1339 O O . THR A 1 156 ? 8.711 -7.958 -1.171 1.00 91.88 156 THR A O 1
ATOM 1342 N N . LEU A 1 157 ? 9.715 -9.196 0.409 1.00 90.88 157 LEU A N 1
ATOM 1343 C CA . LEU A 1 157 ? 10.074 -10.288 -0.498 1.00 90.88 157 LEU A CA 1
ATOM 1344 C C . LEU A 1 157 ? 8.834 -11.037 -1.005 1.00 90.88 157 LEU A C 1
ATOM 1346 O O . LEU A 1 157 ? 8.727 -11.318 -2.200 1.00 90.88 157 LEU A O 1
ATOM 1350 N N . SER A 1 158 ? 7.882 -11.322 -0.115 1.00 94.06 158 SER A N 1
ATOM 1351 C CA . SER A 1 158 ? 6.626 -11.997 -0.458 1.00 94.06 158 SER A CA 1
ATOM 1352 C C . SER A 1 158 ? 5.806 -11.186 -1.463 1.00 94.06 158 SER A C 1
ATOM 1354 O O . SER A 1 158 ? 5.320 -11.735 -2.455 1.00 94.06 158 SER A O 1
ATOM 1356 N N . LEU A 1 159 ? 5.717 -9.869 -1.252 1.00 94.75 159 LEU A N 1
ATOM 1357 C CA . LEU A 1 159 ? 5.026 -8.939 -2.139 1.00 94.75 159 LEU A CA 1
ATOM 1358 C C . LEU A 1 159 ? 5.702 -8.888 -3.514 1.00 94.75 159 LEU A C 1
ATOM 1360 O O . LEU A 1 159 ? 5.031 -9.052 -4.532 1.00 94.75 159 LEU A O 1
ATOM 1364 N N . SER A 1 160 ? 7.032 -8.731 -3.537 1.00 93.12 160 SER A N 1
ATOM 1365 C CA . SER A 1 160 ? 7.851 -8.726 -4.760 1.00 93.12 160 SER A CA 1
ATOM 1366 C C . SER A 1 160 ? 7.628 -9.992 -5.592 1.00 93.12 160 SER A C 1
ATOM 1368 O O . SER A 1 160 ? 7.299 -9.925 -6.779 1.00 93.12 160 SER A O 1
ATOM 1370 N N . ASN A 1 161 ? 7.722 -11.162 -4.953 1.00 94.06 161 ASN A N 1
ATOM 1371 C CA . ASN A 1 161 ? 7.578 -12.455 -5.614 1.00 94.06 161 ASN A CA 1
ATOM 1372 C C . ASN A 1 161 ? 6.169 -12.667 -6.180 1.00 94.06 161 ASN A C 1
ATOM 1374 O O . ASN A 1 161 ? 6.023 -13.078 -7.336 1.00 94.06 161 ASN A O 1
ATOM 1378 N N . LEU A 1 162 ? 5.128 -12.371 -5.393 1.00 95.94 162 LEU A N 1
ATOM 1379 C CA . LEU A 1 162 ? 3.747 -12.545 -5.839 1.00 95.94 162 LEU A CA 1
ATOM 1380 C C . LEU A 1 162 ? 3.401 -11.576 -6.974 1.00 95.94 162 LEU A C 1
ATOM 1382 O O . LEU A 1 162 ? 2.847 -12.010 -7.988 1.00 95.94 162 LEU A O 1
ATOM 1386 N N . LEU A 1 163 ? 3.770 -10.298 -6.842 1.00 95.00 163 LEU A N 1
ATOM 1387 C CA . LEU A 1 163 ? 3.548 -9.297 -7.883 1.00 95.00 163 LEU A CA 1
ATOM 1388 C C . LEU A 1 163 ? 4.260 -9.697 -9.177 1.00 95.00 163 LEU A C 1
ATOM 1390 O O . LEU A 1 163 ? 3.641 -9.702 -10.238 1.00 95.00 163 LEU A O 1
ATOM 1394 N N . LYS A 1 164 ? 5.531 -10.109 -9.099 1.00 93.31 164 LYS A N 1
ATOM 1395 C CA . LYS A 1 164 ? 6.289 -10.590 -10.260 1.00 93.31 164 LYS A CA 1
ATOM 1396 C C . LYS A 1 164 ? 5.578 -11.741 -10.963 1.00 93.31 164 LYS A C 1
ATOM 1398 O O . LYS A 1 164 ? 5.436 -11.704 -12.184 1.00 93.31 164 LYS A O 1
ATOM 1403 N N . LYS A 1 165 ? 5.105 -12.733 -10.204 1.00 94.06 165 LYS A N 1
ATOM 1404 C CA . LYS A 1 165 ? 4.377 -13.880 -10.755 1.00 94.06 165 LYS A CA 1
ATOM 1405 C C . LYS A 1 165 ? 3.094 -13.438 -11.468 1.00 94.06 165 LYS A C 1
ATOM 1407 O O . LYS A 1 165 ? 2.857 -13.857 -12.593 1.00 94.06 165 LYS A O 1
ATOM 1412 N N . ILE A 1 166 ? 2.301 -12.563 -10.840 1.00 95.50 166 ILE A N 1
ATOM 1413 C CA . ILE A 1 166 ? 1.074 -12.011 -11.440 1.00 95.50 166 ILE A CA 1
ATOM 1414 C C . ILE A 1 166 ? 1.395 -11.290 -12.756 1.00 95.50 166 ILE A C 1
ATOM 1416 O O . ILE A 1 166 ? 0.802 -11.593 -13.784 1.00 95.50 166 ILE A O 1
ATOM 1420 N N . ILE A 1 167 ? 2.367 -10.375 -12.748 1.00 93.25 167 ILE A N 1
ATOM 1421 C CA . ILE A 1 167 ? 2.692 -9.553 -13.919 1.00 93.25 167 ILE A CA 1
ATOM 1422 C C . ILE A 1 167 ? 3.253 -10.388 -15.079 1.00 93.25 167 ILE A C 1
ATOM 1424 O O . ILE A 1 167 ? 2.976 -10.064 -16.231 1.00 93.25 167 ILE A O 1
ATOM 1428 N N . ILE A 1 168 ? 4.027 -11.447 -14.814 1.00 92.00 168 ILE A N 1
ATOM 1429 C CA . ILE A 1 168 ? 4.509 -12.359 -15.867 1.00 92.00 168 ILE A CA 1
ATOM 1430 C C . ILE A 1 168 ? 3.331 -13.030 -16.577 1.00 92.00 168 ILE A C 1
ATOM 1432 O O . ILE A 1 168 ? 3.265 -12.974 -17.798 1.00 92.00 168 ILE A O 1
ATOM 1436 N N . GLU A 1 169 ? 2.384 -13.583 -15.825 1.00 94.25 169 GLU A N 1
ATOM 1437 C CA . GLU A 1 169 ? 1.214 -14.257 -16.399 1.00 94.25 169 GLU A CA 1
ATOM 1438 C C . GLU A 1 169 ? 0.274 -13.273 -17.115 1.00 94.25 169 GLU A C 1
ATOM 1440 O O . GLU A 1 169 ? -0.245 -13.561 -18.190 1.00 94.25 169 GLU A O 1
ATOM 1445 N N . MET A 1 170 ? 0.098 -12.059 -16.582 1.00 94.31 170 MET A N 1
ATOM 1446 C CA . MET A 1 170 ? -0.710 -11.033 -17.249 1.00 94.31 170 MET A CA 1
ATOM 1447 C C . MET A 1 170 ? -0.117 -10.596 -18.597 1.00 94.31 170 MET A C 1
ATOM 1449 O O . MET A 1 170 ? -0.874 -10.223 -19.491 1.00 94.31 170 MET A O 1
ATOM 1453 N N . LYS A 1 171 ? 1.211 -10.652 -18.781 1.00 91.50 171 LYS A N 1
ATOM 1454 C CA . LYS A 1 171 ? 1.867 -10.301 -20.059 1.00 91.50 171 LYS A CA 1
ATOM 1455 C C . LYS A 1 171 ? 1.496 -11.224 -21.212 1.00 91.50 171 LYS A C 1
ATOM 1457 O O . LYS A 1 171 ? 1.601 -10.798 -22.356 1.00 91.50 171 LYS A O 1
ATOM 1462 N N . GLU A 1 172 ? 1.057 -12.442 -20.922 1.00 92.19 172 GLU A N 1
ATOM 1463 C CA . GLU A 1 172 ? 0.629 -13.399 -21.944 1.00 92.19 172 GLU A CA 1
ATOM 1464 C C . GLU A 1 172 ? -0.773 -13.080 -22.481 1.00 92.19 172 GLU A C 1
ATOM 1466 O O . GLU A 1 172 ? -1.119 -13.499 -23.582 1.00 92.19 172 GLU A O 1
ATOM 1471 N N . LYS A 1 173 ? -1.578 -12.321 -21.722 1.00 93.81 173 LYS A N 1
ATOM 1472 C CA . LYS A 1 173 ? -3.009 -12.114 -22.000 1.00 93.81 173 LYS A CA 1
ATOM 1473 C C . LYS A 1 173 ? -3.411 -10.661 -22.234 1.00 93.81 173 LYS A C 1
ATOM 1475 O O . LYS A 1 173 ? -4.400 -10.403 -22.913 1.00 93.81 173 LYS A O 1
ATOM 1480 N N . TYR A 1 174 ? -2.680 -9.706 -21.665 1.00 94.69 174 TYR A N 1
ATOM 1481 C CA . TYR A 1 174 ? -3.068 -8.297 -21.662 1.00 94.69 174 TYR A CA 1
ATOM 1482 C C . TYR A 1 174 ? -2.032 -7.404 -22.338 1.00 94.69 174 TYR A C 1
ATOM 1484 O O . TYR A 1 174 ? -0.831 -7.668 -22.342 1.00 94.69 174 TYR A O 1
ATOM 1492 N N . SER A 1 175 ? -2.507 -6.278 -22.874 1.00 93.44 175 SER A N 1
ATOM 1493 C CA . SER A 1 175 ? -1.639 -5.277 -23.495 1.00 93.44 175 SER A CA 1
ATOM 1494 C C . SER A 1 175 ? -0.655 -4.659 -22.493 1.00 93.44 175 SER A C 1
ATOM 1496 O O . SER A 1 175 ? -0.961 -4.498 -21.307 1.00 93.44 175 SER A O 1
ATOM 1498 N N . LYS A 1 176 ? 0.505 -4.194 -22.988 1.00 90.00 176 LYS A N 1
ATOM 1499 C CA . LYS A 1 176 ? 1.484 -3.439 -22.180 1.00 90.00 176 LYS A CA 1
ATOM 1500 C C . LYS A 1 176 ? 0.818 -2.280 -21.425 1.00 90.00 176 LYS A C 1
ATOM 1502 O O . LYS A 1 176 ? 1.080 -2.096 -20.241 1.00 90.00 176 LYS A O 1
ATOM 1507 N N . LYS A 1 177 ? -0.064 -1.525 -22.094 1.00 90.81 177 LYS A N 1
ATOM 1508 C CA . LYS A 1 177 ? -0.784 -0.382 -21.506 1.00 90.81 177 LYS A CA 1
ATOM 1509 C C . LYS A 1 177 ? -1.643 -0.799 -20.309 1.00 90.81 177 LYS A C 1
ATOM 1511 O O . LYS A 1 177 ? -1.611 -0.132 -19.281 1.00 90.81 177 LYS A O 1
ATOM 1516 N N . TYR A 1 178 ? -2.373 -1.908 -20.419 1.00 93.00 178 TYR A N 1
ATOM 1517 C CA . TYR A 1 178 ? -3.189 -2.421 -19.317 1.00 93.00 178 TYR A CA 1
ATOM 1518 C C . TYR A 1 178 ? -2.328 -2.810 -18.110 1.00 93.00 178 TYR A C 1
ATOM 1520 O O . TYR A 1 178 ? -2.608 -2.410 -16.984 1.00 93.00 178 TYR A O 1
ATOM 1528 N N . ILE A 1 179 ? -1.220 -3.510 -18.351 1.00 92.12 179 ILE A N 1
ATOM 1529 C CA . ILE A 1 179 ? -0.301 -3.954 -17.295 1.00 92.12 179 ILE A CA 1
ATOM 1530 C C . ILE A 1 179 ? 0.336 -2.764 -16.571 1.00 92.12 179 ILE A C 1
ATOM 1532 O O . ILE A 1 179 ? 0.457 -2.781 -15.348 1.00 92.12 179 ILE A O 1
ATOM 1536 N N . LEU A 1 180 ? 0.698 -1.707 -17.302 1.00 89.88 180 LEU A N 1
ATOM 1537 C CA . LEU A 1 180 ? 1.187 -0.464 -16.700 1.00 89.88 180 LEU A CA 1
ATOM 1538 C C . LEU A 1 180 ? 0.131 0.192 -15.800 1.00 89.88 180 LEU A C 1
ATOM 1540 O O . LEU A 1 180 ? 0.454 0.592 -14.684 1.00 89.88 180 LEU A O 1
ATOM 1544 N N . ASN A 1 181 ? -1.135 0.234 -16.228 1.00 91.44 181 ASN A N 1
ATOM 1545 C CA . ASN A 1 181 ? -2.233 0.763 -15.409 1.00 91.44 181 ASN A CA 1
ATOM 1546 C C . ASN A 1 181 ? -2.457 -0.056 -14.128 1.00 91.44 181 ASN A C 1
ATOM 1548 O O . ASN A 1 181 ? -2.726 0.509 -13.063 1.00 91.44 181 ASN A O 1
ATOM 1552 N N . VAL A 1 182 ? -2.318 -1.380 -14.216 1.00 94.25 182 VAL A N 1
ATOM 1553 C CA . VAL A 1 182 ? -2.412 -2.293 -13.070 1.00 94.25 182 VAL A CA 1
ATOM 1554 C C . VAL A 1 182 ? -1.276 -2.037 -12.083 1.00 94.25 182 VAL A C 1
ATOM 1556 O O . VAL A 1 182 ? -1.533 -1.851 -10.897 1.00 94.25 182 VAL A O 1
ATOM 1559 N N . ILE A 1 183 ? -0.030 -1.948 -12.559 1.00 91.75 183 ILE A N 1
ATOM 1560 C CA . ILE A 1 183 ? 1.131 -1.638 -11.709 1.00 91.75 183 ILE A CA 1
ATOM 1561 C C . ILE A 1 183 ? 0.960 -0.268 -11.050 1.00 91.75 183 ILE A C 1
ATOM 1563 O O . ILE A 1 183 ? 1.173 -0.139 -9.846 1.00 91.75 183 ILE A O 1
ATOM 1567 N N . ASN A 1 184 ? 0.521 0.740 -11.809 1.00 90.44 184 ASN A N 1
ATOM 1568 C CA . ASN A 1 184 ? 0.25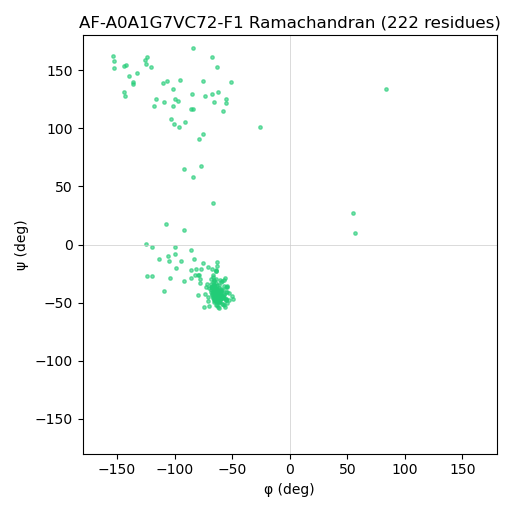9 2.065 -11.263 1.00 90.44 184 ASN A CA 1
ATOM 1569 C C . ASN A 1 184 ? -0.815 2.026 -10.165 1.00 90.44 184 ASN A C 1
ATOM 1571 O O . ASN A 1 184 ? -0.661 2.681 -9.137 1.00 90.44 184 ASN A O 1
ATOM 1575 N N . SER A 1 185 ? -1.861 1.216 -10.356 1.00 93.69 185 SER A N 1
ATOM 1576 C CA . SER A 1 185 ? -2.899 1.003 -9.347 1.00 93.69 185 SER A CA 1
ATOM 1577 C C . SER A 1 185 ? -2.364 0.295 -8.103 1.00 93.69 185 SER A C 1
ATOM 1579 O O . SER A 1 185 ? -2.721 0.683 -7.001 1.00 93.69 185 SER A O 1
ATOM 1581 N N . VAL A 1 186 ? -1.495 -0.712 -8.239 1.00 94.62 186 VAL A N 1
ATOM 1582 C CA . VAL A 1 186 ? -0.856 -1.375 -7.084 1.00 94.62 186 VAL A CA 1
ATOM 1583 C C . VAL A 1 186 ? -0.035 -0.375 -6.273 1.00 94.62 186 VAL A C 1
ATOM 1585 O O . VAL A 1 186 ? -0.170 -0.324 -5.055 1.00 94.62 186 VAL A O 1
ATOM 1588 N N . ILE A 1 187 ? 0.765 0.460 -6.940 1.00 92.19 187 ILE A N 1
ATOM 1589 C CA . ILE A 1 187 ? 1.569 1.491 -6.271 1.00 92.19 187 ILE A CA 1
ATOM 1590 C C . ILE A 1 187 ? 0.670 2.532 -5.596 1.00 92.19 187 ILE A C 1
ATOM 1592 O O . ILE A 1 187 ? 0.932 2.922 -4.462 1.00 92.19 187 ILE A O 1
ATOM 1596 N N . HIS A 1 188 ? -0.411 2.948 -6.259 1.00 92.56 188 HIS A N 1
ATOM 1597 C CA . HIS A 1 188 ? -1.380 3.872 -5.676 1.00 92.56 188 HIS A CA 1
ATOM 1598 C C . HIS A 1 188 ? -2.021 3.286 -4.417 1.00 92.56 188 HIS A C 1
ATOM 1600 O O . HIS A 1 188 ? -2.073 3.940 -3.381 1.00 92.56 188 HIS A O 1
ATOM 1606 N N . MET A 1 189 ? -2.432 2.018 -4.464 1.00 95.50 189 MET A N 1
ATOM 1607 C CA . MET A 1 189 ? -2.997 1.343 -3.301 1.00 95.50 189 MET A CA 1
ATOM 1608 C C . MET A 1 189 ? -1.973 1.162 -2.168 1.00 95.50 189 MET A C 1
ATOM 1610 O O . MET A 1 189 ? -2.370 1.190 -1.002 1.00 95.50 189 MET A O 1
ATOM 1614 N N . HIS A 1 190 ? -0.682 0.999 -2.470 1.00 95.12 190 HIS A N 1
ATOM 1615 C CA . HIS A 1 190 ? 0.390 0.972 -1.465 1.00 95.12 190 HIS A CA 1
ATOM 1616 C C . HIS A 1 190 ? 0.515 2.326 -0.746 1.00 95.12 190 HIS A C 1
ATOM 1618 O O . HIS A 1 190 ? 0.417 2.400 0.478 1.00 95.12 190 HIS A O 1
ATOM 1624 N N . PHE A 1 191 ? 0.622 3.428 -1.498 1.00 93.19 191 PHE A N 1
ATOM 1625 C CA . PHE A 1 191 ? 0.684 4.772 -0.910 1.00 93.19 191 PHE A CA 1
ATOM 1626 C C . PHE A 1 191 ? -0.611 5.189 -0.212 1.00 93.19 191 PHE A C 1
ATOM 1628 O O . PHE A 1 191 ? -0.560 5.879 0.805 1.00 93.19 191 PHE A O 1
ATOM 1635 N N . ASN A 1 192 ? -1.767 4.730 -0.695 1.00 94.88 192 ASN A N 1
ATOM 1636 C CA . ASN A 1 192 ? -3.037 4.933 -0.010 1.00 94.88 192 ASN A CA 1
ATOM 1637 C C . ASN A 1 192 ? -3.003 4.358 1.417 1.00 94.88 192 ASN A C 1
ATOM 1639 O O . ASN A 1 192 ? -3.457 5.021 2.345 1.00 94.88 192 ASN A O 1
ATOM 1643 N N . ARG A 1 193 ? -2.424 3.166 1.608 1.00 95.06 193 ARG A N 1
ATOM 1644 C CA . ARG A 1 193 ? -2.305 2.528 2.931 1.00 95.06 193 ARG A CA 1
ATOM 1645 C C . ARG A 1 193 ? -1.347 3.260 3.862 1.00 95.06 193 ARG A C 1
ATOM 1647 O O . ARG A 1 193 ? -1.614 3.313 5.061 1.00 95.06 193 ARG A O 1
ATOM 1654 N N . LEU A 1 194 ? -0.282 3.845 3.318 1.00 92.38 194 LEU A N 1
ATOM 1655 C CA . LEU A 1 194 ? 0.678 4.637 4.088 1.00 92.38 194 LEU A CA 1
ATOM 1656 C C . LEU A 1 194 ? 0.112 6.012 4.467 1.00 92.38 194 LEU A C 1
ATOM 1658 O O . LEU A 1 194 ? 0.075 6.351 5.641 1.00 92.38 194 LEU A O 1
ATOM 1662 N N . PHE A 1 195 ? -0.373 6.786 3.492 1.00 89.56 195 PHE A N 1
ATOM 1663 C CA . PHE A 1 195 ? -0.621 8.223 3.674 1.00 89.56 195 PHE A CA 1
ATOM 1664 C C . PHE A 1 195 ? -2.055 8.666 3.374 1.00 89.56 195 PHE A C 1
ATOM 1666 O O . PHE A 1 195 ? -2.503 9.689 3.891 1.00 89.56 195 PHE A O 1
ATOM 1673 N N . CYS A 1 196 ? -2.764 7.936 2.504 1.00 90.50 196 CYS A N 1
ATOM 1674 C CA . CYS A 1 196 ? -4.055 8.339 1.926 1.00 90.50 196 CYS A CA 1
ATOM 1675 C C . CYS A 1 196 ? -4.037 9.692 1.175 1.00 90.50 196 CYS A C 1
ATOM 1677 O O . CYS A 1 196 ? -5.086 10.212 0.807 1.00 90.50 196 CYS A O 1
ATOM 1679 N N . ASP A 1 197 ? -2.864 10.276 0.935 1.00 89.50 197 ASP A N 1
ATOM 1680 C CA . ASP A 1 197 ? -2.691 11.639 0.436 1.00 89.50 197 ASP A CA 1
ATOM 1681 C C . ASP A 1 197 ? -1.995 11.621 -0.932 1.00 89.50 197 ASP A C 1
ATOM 1683 O O . ASP A 1 197 ? -0.857 11.165 -1.070 1.00 89.50 197 ASP A O 1
ATOM 1687 N N . ASN A 1 198 ? -2.689 12.140 -1.947 1.00 86.69 198 ASN A N 1
ATOM 1688 C CA . ASN A 1 198 ? -2.201 12.186 -3.323 1.00 86.69 198 ASN A CA 1
ATOM 1689 C C . ASN A 1 198 ? -0.993 13.123 -3.503 1.00 86.69 198 ASN A C 1
ATOM 1691 O O . ASN A 1 198 ? -0.203 12.917 -4.425 1.00 86.69 198 ASN A O 1
ATOM 1695 N N . ILE A 1 199 ? -0.854 14.166 -2.677 1.00 87.44 199 ILE A N 1
ATOM 1696 C CA . ILE A 1 199 ? 0.300 15.072 -2.713 1.00 87.44 199 ILE A CA 1
ATOM 1697 C C . ILE A 1 199 ? 1.519 14.317 -2.192 1.00 87.44 199 ILE A C 1
ATOM 1699 O O . ILE A 1 199 ? 2.490 14.182 -2.939 1.00 87.44 199 ILE A O 1
ATOM 1703 N N . LYS A 1 200 ? 1.421 13.717 -0.997 1.00 87.69 200 LYS A N 1
ATOM 1704 C CA . LYS A 1 200 ? 2.489 12.868 -0.443 1.00 87.69 200 LYS A CA 1
ATOM 1705 C C . LYS A 1 200 ? 2.860 11.746 -1.408 1.00 87.69 200 LYS A C 1
ATOM 1707 O O . LYS A 1 200 ? 4.031 11.565 -1.723 1.00 87.69 200 LYS A O 1
ATOM 1712 N N . GLU A 1 201 ? 1.883 11.027 -1.963 1.00 89.56 201 GLU A N 1
ATOM 1713 C CA . GLU A 1 201 ? 2.152 9.987 -2.963 1.00 89.56 201 GLU A CA 1
ATOM 1714 C C . GLU A 1 201 ? 3.006 10.510 -4.131 1.00 89.56 201 GLU A C 1
ATOM 1716 O O . GLU A 1 201 ? 3.996 9.877 -4.507 1.00 89.56 201 GLU A O 1
ATOM 1721 N N . ARG A 1 202 ? 2.656 11.666 -4.709 1.00 86.81 202 ARG A N 1
ATOM 1722 C CA . ARG A 1 202 ? 3.421 12.269 -5.815 1.00 86.81 202 ARG A CA 1
ATOM 1723 C C . ARG A 1 202 ? 4.838 12.653 -5.393 1.00 86.81 202 ARG A C 1
ATOM 1725 O O . ARG A 1 202 ? 5.774 12.470 -6.178 1.00 86.81 202 ARG A O 1
ATOM 1732 N N . GLU A 1 203 ? 5.015 13.162 -4.178 1.00 85.00 203 GLU A N 1
ATOM 1733 C CA . GLU A 1 203 ? 6.328 13.491 -3.617 1.00 85.00 203 GLU A CA 1
ATOM 1734 C C . GLU A 1 203 ? 7.201 12.235 -3.494 1.00 85.00 203 GLU A C 1
ATOM 1736 O O . GLU A 1 203 ? 8.285 12.174 -4.087 1.00 85.00 203 GLU A O 1
ATOM 1741 N N . PHE A 1 204 ? 6.704 11.182 -2.839 1.00 85.50 204 PHE A N 1
ATOM 1742 C CA . PHE A 1 204 ? 7.433 9.920 -2.682 1.00 85.50 204 PHE A CA 1
ATOM 1743 C C . PHE A 1 204 ? 7.733 9.248 -4.028 1.00 85.50 204 PHE A C 1
ATOM 1745 O O . PHE A 1 204 ? 8.871 8.832 -4.270 1.00 85.50 204 PHE A O 1
ATOM 1752 N N . ARG A 1 205 ? 6.767 9.206 -4.957 1.00 86.12 205 ARG A N 1
ATOM 1753 C CA . ARG A 1 205 ? 6.995 8.704 -6.326 1.00 86.12 205 ARG A CA 1
ATOM 1754 C C . ARG A 1 205 ? 8.096 9.484 -7.045 1.00 86.12 205 ARG A C 1
ATOM 1756 O O . ARG A 1 205 ? 8.928 8.874 -7.718 1.00 86.12 205 ARG A O 1
ATOM 1763 N N . THR A 1 206 ? 8.154 10.805 -6.862 1.00 82.69 206 THR A N 1
ATOM 1764 C CA . THR A 1 206 ? 9.210 11.660 -7.427 1.00 82.69 206 THR A CA 1
ATOM 1765 C C . THR A 1 206 ? 10.585 11.307 -6.855 1.00 82.69 206 THR A C 1
ATOM 1767 O O . THR A 1 206 ? 11.554 11.196 -7.616 1.00 82.69 206 THR A O 1
ATOM 1770 N N . HIS A 1 207 ? 10.692 11.100 -5.539 1.00 81.12 207 HIS A N 1
ATOM 1771 C CA . HIS A 1 207 ? 11.938 10.676 -4.894 1.00 81.12 207 HIS A CA 1
ATOM 1772 C C . HIS A 1 207 ? 12.412 9.312 -5.412 1.00 81.12 207 HIS A C 1
ATOM 1774 O O . HIS A 1 207 ? 13.564 9.185 -5.840 1.00 81.12 207 HIS A O 1
ATOM 1780 N N . ILE A 1 208 ? 11.509 8.330 -5.478 1.00 81.19 208 ILE A N 1
ATOM 1781 C CA . ILE A 1 208 ? 11.789 6.980 -5.986 1.00 81.19 208 ILE A CA 1
ATOM 1782 C C . ILE A 1 208 ? 12.234 7.023 -7.452 1.00 81.19 208 ILE A C 1
ATOM 1784 O O . ILE A 1 208 ? 13.278 6.467 -7.795 1.00 81.19 208 ILE A O 1
ATOM 1788 N N . TYR A 1 209 ? 11.504 7.732 -8.320 1.00 80.94 209 TYR A N 1
ATOM 1789 C CA . TYR A 1 209 ? 11.868 7.884 -9.732 1.00 80.94 209 TYR A CA 1
ATOM 1790 C C . TYR A 1 209 ? 13.285 8.439 -9.901 1.00 80.94 209 TYR A C 1
ATOM 1792 O O . TYR A 1 209 ? 14.087 7.910 -10.677 1.00 80.94 209 TYR A O 1
ATOM 1800 N N . ARG A 1 210 ? 13.614 9.510 -9.166 1.00 78.62 210 ARG A N 1
ATOM 1801 C CA . ARG A 1 210 ? 14.927 10.162 -9.248 1.00 78.62 210 ARG A CA 1
ATOM 1802 C C . ARG A 1 210 ? 16.046 9.247 -8.768 1.00 78.62 210 ARG A C 1
ATOM 1804 O O . ARG A 1 210 ? 17.090 9.216 -9.423 1.00 78.62 210 ARG A O 1
ATOM 1811 N N . PHE A 1 211 ? 15.820 8.508 -7.684 1.00 77.19 211 PHE A N 1
ATOM 1812 C CA . PHE A 1 211 ? 16.768 7.525 -7.168 1.00 77.19 211 PHE A CA 1
ATOM 1813 C C . PHE A 1 211 ? 17.028 6.409 -8.186 1.00 77.19 211 PHE A C 1
ATOM 1815 O O . PHE A 1 211 ? 18.166 6.200 -8.603 1.00 77.19 211 PHE A O 1
ATOM 1822 N N . LEU A 1 212 ? 15.972 5.751 -8.671 1.00 75.50 21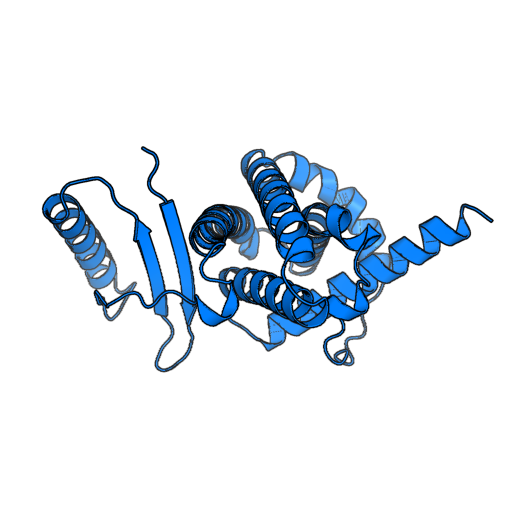2 LEU A N 1
ATOM 1823 C CA . LEU A 1 212 ? 16.094 4.638 -9.615 1.00 75.50 212 LEU A CA 1
ATOM 1824 C C . LEU A 1 212 ? 16.749 5.068 -10.940 1.00 75.50 212 LEU A C 1
ATOM 1826 O O . LEU A 1 212 ? 17.566 4.335 -11.502 1.00 75.50 212 LEU A O 1
ATOM 1830 N N . LYS A 1 213 ? 16.439 6.279 -11.428 1.00 76.38 213 LYS A N 1
ATOM 1831 C CA . LYS A 1 213 ? 17.066 6.861 -12.625 1.00 76.38 213 LYS A CA 1
ATOM 1832 C C . LYS A 1 213 ? 18.552 7.144 -12.426 1.00 76.38 213 LYS A C 1
ATOM 1834 O O . LYS A 1 213 ? 19.328 6.938 -13.356 1.00 76.38 213 LYS A O 1
ATOM 1839 N N . TYR A 1 214 ? 18.943 7.640 -11.253 1.00 74.69 214 TYR A N 1
ATOM 1840 C CA . TYR A 1 214 ? 20.349 7.852 -10.921 1.00 74.69 214 TYR A CA 1
ATOM 1841 C C . TYR A 1 214 ? 21.097 6.512 -10.871 1.00 74.69 214 TYR A C 1
ATOM 1843 O O . TYR A 1 214 ? 22.100 6.365 -11.563 1.00 74.69 214 TYR A O 1
ATOM 1851 N N . ARG A 1 215 ? 20.545 5.496 -10.193 1.00 71.50 215 ARG A N 1
ATOM 1852 C CA . ARG A 1 215 ? 21.160 4.162 -10.112 1.00 71.50 215 ARG A CA 1
ATOM 1853 C C . ARG A 1 215 ? 21.412 3.532 -11.474 1.00 71.50 215 ARG A C 1
ATOM 1855 O O . ARG A 1 215 ? 22.486 2.995 -11.722 1.00 71.50 215 ARG A O 1
ATOM 1862 N N . LYS A 1 216 ? 20.438 3.629 -12.385 1.00 70.88 216 LYS A N 1
ATOM 1863 C CA . LYS A 1 216 ? 20.586 3.124 -13.758 1.00 70.88 216 LYS A CA 1
ATOM 1864 C C . LYS A 1 216 ? 21.745 3.804 -14.504 1.00 70.88 216 LYS A C 1
ATOM 1866 O O . LYS A 1 216 ? 22.376 3.166 -15.336 1.00 70.88 216 LYS A O 1
ATOM 1871 N N . ARG A 1 217 ? 22.032 5.081 -14.220 1.00 71.12 217 ARG A N 1
ATOM 1872 C CA . ARG A 1 217 ? 23.161 5.807 -14.827 1.00 71.12 217 ARG A CA 1
ATOM 1873 C C . ARG A 1 217 ? 24.505 5.356 -14.269 1.00 71.12 217 ARG A C 1
ATOM 1875 O O . ARG A 1 217 ? 25.410 5.163 -15.064 1.00 71.12 217 ARG A O 1
ATOM 1882 N N . GLU A 1 218 ? 24.626 5.154 -12.959 1.00 67.56 218 GLU A N 1
ATOM 1883 C CA . GLU A 1 218 ? 25.881 4.665 -12.364 1.00 67.56 218 GLU A CA 1
ATOM 1884 C C . GLU A 1 218 ? 26.223 3.241 -12.806 1.00 67.56 218 GLU A C 1
ATOM 1886 O O . GLU A 1 218 ? 27.356 2.982 -13.196 1.00 67.56 218 GLU A O 1
ATOM 1891 N N . ILE A 1 219 ? 25.237 2.336 -12.846 1.00 63.56 219 ILE A N 1
ATOM 1892 C CA . ILE A 1 219 ? 25.448 0.966 -13.348 1.00 63.56 219 ILE A CA 1
ATOM 1893 C C . ILE A 1 219 ? 25.926 0.981 -14.808 1.00 63.56 219 ILE A C 1
ATOM 1895 O O . ILE A 1 219 ? 26.781 0.187 -15.187 1.00 63.56 219 ILE A O 1
ATOM 1899 N N . ASN A 1 220 ? 25.389 1.881 -15.633 1.00 62.41 220 ASN A N 1
ATOM 1900 C CA . ASN A 1 220 ? 25.786 1.982 -17.036 1.00 62.41 220 ASN A CA 1
ATOM 1901 C C . ASN A 1 220 ? 27.127 2.708 -17.230 1.00 62.41 220 ASN A C 1
ATOM 1903 O O . ASN A 1 220 ? 27.818 2.403 -18.190 1.00 62.41 220 ASN A O 1
ATOM 1907 N N . GLY A 1 221 ? 27.484 3.648 -16.349 1.00 57.41 221 GLY A N 1
ATOM 1908 C CA . GLY A 1 221 ? 28.747 4.395 -16.405 1.00 57.41 221 GLY A CA 1
ATOM 1909 C C . GLY A 1 221 ? 29.952 3.646 -15.827 1.00 57.41 221 GLY A C 1
ATOM 1910 O O . GLY A 1 221 ? 31.074 3.955 -16.197 1.00 57.41 221 GLY A O 1
ATOM 1911 N N . ASN A 1 222 ? 29.733 2.646 -14.967 1.00 50.75 222 ASN A N 1
ATOM 1912 C CA . ASN A 1 222 ? 30.793 1.764 -14.454 1.00 50.75 222 ASN A CA 1
ATOM 1913 C C . ASN A 1 222 ? 31.095 0.565 -15.379 1.00 50.75 222 ASN A C 1
ATOM 1915 O O . ASN A 1 222 ? 32.006 -0.205 -15.093 1.00 50.75 222 ASN A O 1
ATOM 1919 N N . ASN A 1 223 ? 30.327 0.389 -16.460 1.00 44.44 223 ASN A N 1
ATOM 1920 C CA . ASN A 1 223 ? 30.500 -0.673 -17.462 1.00 44.44 223 ASN A CA 1
ATOM 1921 C C . ASN A 1 223 ? 31.058 -0.140 -18.801 1.00 44.44 223 ASN A C 1
ATOM 1923 O O . ASN A 1 223 ? 30.922 -0.805 -19.830 1.00 44.44 223 ASN A O 1
ATOM 1927 N N . SER A 1 224 ? 31.637 1.063 -18.796 1.00 36.44 224 SER A N 1
ATOM 1928 C CA . SER A 1 224 ? 32.201 1.759 -19.961 1.00 36.44 224 SER A CA 1
ATOM 1929 C C . SER A 1 224 ? 33.592 2.285 -19.668 1.00 36.44 224 SER A C 1
ATOM 1931 O O . SER A 1 224 ? 33.738 2.879 -18.577 1.00 36.44 224 SER A O 1
#

Mean predicted aligned error: 6.99 Å

Sequence (224 aa):
MNSEWFYIRYYDPKPHLRIRLKCKQNGEVLLNNLFKIQSSLIENEMIDDFKINVYYREVERYGYEFIDRFEKLFNIDSNLCMSILKYENLVDEKTLISILIKIHDKIFSSLFNRIDISDVYNTELLKIKSNKKYYYNNIEEIIPLIILDDDLNLYTLSLSNLLKKIIIEMKEKYSKKYILNVINSVIHMHFNRLFCDNIKEREFRTHIYRFLKYRKREINGNNS

Foldseek 3Di:
DPKQKAWFWDPPPHTDIDIDIDDPDDVVVVVVVVVVVVVVCVVVVVDDDDDDDDDDQPCVQQPPVCSVLVSNLRSLLRLLLVVLLVCVVVDDPLLSLLLLLVLCCLQCVLVCVPDPLCLALVDPQDPDPDPQVVSVVVNVVSVVVCVPDPSNVVSSNVSSVSLSVSLVVVVVPDDPNSSSSSSNVSLVRSVSSNPVDPVVSSVSSNSSSSNVVVVVVVVVVVVD

Radius of gyration: 19.1 Å; Cα contacts (8 Å, |Δi|>4): 177; chains: 1; bounding box: 54×40×48 Å

pLDDT: mean 83.31, std 13.9, range [34.19, 97.94]

Secondary structure (DSSP, 8-state):
---EEEEEEE-SSS-EEEEEEE--S-HHHHHHHHHHHHHHHHHTTS-S----------HHHH-TTTHHHHHHHHHHHHHHHHHHHTTTTTS-HHHHHHHHHHHHHHHHHHHHTTS-HHHHH----------HHHHHHHHHHHHHHHHT-HHHHHHHHHHHHHHHHHHHHHTTTS-HHHHHHHHHHHHHHHHHHHT--HHHHHHHHHHHHHHHHHHHHHHHHTT-

Nearest PDB structures (foldseek):
  4wd9-assembly1_A  TM=6.920E-01  e=9.259E-07  Lactococcus lactis subsp. lactis
  4wd9-assembly1_B  TM=7.293E-01  e=7.440E-06  Lactococcus lactis subsp. lactis
  6m7y-assembly2_B  TM=6.964E-01  e=4.311E-06  Lactococcus lactis subsp. lactis
  6m7y-assembly1_A  TM=7.033E-01  e=6.411E-06  Lactococcus lactis subsp. lactis
  4mrn-assembly1_A  TM=3.295E-01  e=3.815E+00  Novosphingobium aromaticivorans DSM 12444

InterPro domains:
  IPR023809 Thiopeptide-type bacteriocin biosynthesis domain [PF14028] (4-212)
  IPR023809 Thiopeptide-type bacteriocin biosynthesis domain [TIGR03891] (3-210)